Protein AF-A0A183HKS6-F1 (afdb_monomer_lite)

Secondary structure (DSSP, 8-state):
-HHHHTT-HHHHHHHHHHHHHHHHH-TTS-HHHHHHHHHHHHHHHTTSPPPTTS-TTHHHHHHHHHHTTS--TT-HHHHHHHHHHHHHHHHHHTSSS-S----SS----HHHHHTT-HHHHHHHHHHHHHHHHHHHHHHHHSTTTTHHHHHHHHHHHHHHS-TTTTHHHHHHHHHHHHT-GGGHHHHHHHHHHHHHHHTT-HHHHHHHHHHHHHHHHHHTT-

Sequence (222 aa):
MLSLISNSLSQTDAILKCTIEVLAVAHDLKVSIYHSVCSSFLAFLVLVPDPPNKNPLYMFNAFLNAIARYPWRNKSLERGRILLECICYLSVMSQSELPYHVMHGGVQSNDTLYGGTKEFMELIEEKCEMVMGRLEDIYKQDRERLSLLAIEILEIILSLGDIGALATLIIELYGDCTATSELRKRRKLILRKIQKFARKNAELERLYEQLHTMEKSVSKKE

Structure (mmCIF, N/CA/C/O backbone):
data_AF-A0A183HKS6-F1
#
_entry.id   AF-A0A183HKS6-F1
#
loop_
_atom_site.group_PDB
_atom_site.id
_atom_site.type_symbol
_atom_site.label_atom_id
_atom_site.label_alt_id
_atom_site.label_comp_id
_atom_site.label_asym_id
_atom_site.label_entity_id
_atom_site.label_seq_id
_atom_site.pdbx_PDB_ins_code
_atom_site.Cartn_x
_atom_site.Cartn_y
_atom_site.Cartn_z
_atom_site.occupancy
_atom_site.B_iso_or_equiv
_atom_site.auth_seq_id
_atom_site.auth_comp_id
_atom_site.auth_asym_id
_atom_site.auth_atom_id
_atom_site.pdbx_PDB_model_num
ATOM 1 N N . MET A 1 1 ? 8.959 -12.908 -16.469 1.00 84.25 1 MET A N 1
ATOM 2 C CA . MET A 1 1 ? 10.139 -13.407 -15.722 1.00 84.25 1 MET A CA 1
ATOM 3 C C . MET A 1 1 ? 11.235 -13.915 -16.652 1.00 84.25 1 MET A C 1
ATOM 5 O O . MET A 1 1 ? 12.311 -13.345 -16.611 1.00 84.25 1 MET A O 1
ATOM 9 N N . LEU A 1 2 ? 10.988 -14.904 -17.525 1.00 89.19 2 LEU A N 1
ATOM 10 C CA . LEU A 1 2 ? 12.023 -15.395 -18.458 1.00 89.19 2 LEU A CA 1
ATOM 11 C C . LEU A 1 2 ? 12.623 -14.285 -19.335 1.00 89.19 2 LEU A C 1
ATOM 13 O O . LEU A 1 2 ? 13.838 -14.200 -19.442 1.00 89.19 2 LEU A O 1
ATOM 17 N N . SER A 1 3 ? 11.783 -13.389 -19.865 1.00 90.00 3 SER A N 1
ATOM 18 C CA . SER A 1 3 ? 12.225 -12.222 -20.640 1.00 90.00 3 SER A CA 1
ATOM 19 C C . SER A 1 3 ? 13.113 -11.253 -19.850 1.00 90.00 3 SER A C 1
ATOM 21 O O . SER A 1 3 ? 13.985 -10.624 -20.431 1.00 90.00 3 SER A O 1
ATOM 23 N N . LEU A 1 4 ? 12.923 -11.126 -18.532 1.00 89.56 4 LEU A N 1
ATOM 24 C CA . LEU A 1 4 ? 13.808 -10.315 -17.689 1.00 89.56 4 LEU A CA 1
ATOM 25 C C . LEU A 1 4 ? 15.159 -11.010 -17.517 1.00 89.56 4 LEU A C 1
ATOM 27 O O . LEU A 1 4 ? 16.192 -10.396 -17.732 1.00 89.56 4 LEU A O 1
ATOM 31 N N . ILE A 1 5 ? 15.155 -12.306 -17.198 1.00 90.12 5 ILE A N 1
ATOM 32 C CA . ILE A 1 5 ? 16.386 -13.084 -16.979 1.00 90.12 5 ILE A CA 1
ATOM 33 C C . ILE A 1 5 ? 17.248 -13.138 -18.250 1.00 90.12 5 ILE A C 1
ATOM 35 O O . ILE A 1 5 ? 18.472 -13.092 -18.172 1.00 90.12 5 ILE A O 1
ATOM 39 N N . SER A 1 6 ? 16.625 -13.194 -19.429 1.00 90.31 6 SER A N 1
ATOM 40 C CA . SER A 1 6 ? 17.323 -13.131 -20.718 1.00 90.31 6 SER A CA 1
ATOM 41 C C . SER A 1 6 ? 17.707 -11.709 -21.149 1.00 90.31 6 SER A C 1
ATOM 43 O O . SER A 1 6 ? 18.079 -11.510 -22.305 1.00 90.31 6 SER A O 1
ATOM 45 N N . ASN A 1 7 ? 17.572 -10.713 -20.265 1.00 88.81 7 ASN A N 1
ATOM 46 C CA . ASN A 1 7 ? 17.806 -9.291 -20.535 1.00 88.81 7 ASN A CA 1
ATOM 47 C C . ASN A 1 7 ? 17.040 -8.758 -21.767 1.00 88.81 7 ASN A C 1
ATOM 49 O O . ASN A 1 7 ? 17.491 -7.896 -22.518 1.00 88.81 7 ASN A O 1
ATOM 53 N N . SER A 1 8 ? 15.853 -9.309 -22.004 1.00 93.25 8 SER A N 1
ATOM 54 C CA . SER A 1 8 ? 14.945 -8.977 -23.102 1.00 93.25 8 SER A CA 1
ATOM 55 C C . SER A 1 8 ? 13.940 -7.919 -22.621 1.00 93.25 8 SER A C 1
ATOM 57 O O . SER A 1 8 ? 12.740 -8.172 -22.450 1.00 93.25 8 SER A O 1
ATOM 59 N N . LEU A 1 9 ? 14.464 -6.727 -22.305 1.00 92.38 9 LEU A N 1
ATOM 60 C CA . LEU A 1 9 ? 13.709 -5.648 -21.653 1.00 92.38 9 LEU A CA 1
ATOM 61 C C . LEU A 1 9 ? 12.583 -5.098 -22.535 1.00 92.38 9 LEU A C 1
ATOM 63 O O . LEU A 1 9 ? 11.490 -4.848 -22.033 1.00 92.38 9 LEU A O 1
ATOM 67 N N . SER A 1 10 ? 12.794 -4.982 -23.849 1.00 92.81 10 SER A N 1
ATOM 68 C CA . SER A 1 10 ? 11.758 -4.504 -24.776 1.00 92.81 10 SER A CA 1
ATOM 69 C C . SER A 1 10 ? 10.572 -5.467 -24.869 1.00 92.81 10 SER A C 1
ATOM 71 O O . SER A 1 10 ? 9.423 -5.033 -24.909 1.00 92.81 10 SER A O 1
ATOM 73 N N . GLN A 1 11 ? 10.828 -6.777 -24.834 1.00 94.50 11 GLN A N 1
ATOM 74 C CA . GLN A 1 11 ? 9.780 -7.795 -24.781 1.00 94.50 11 GLN A CA 1
ATOM 75 C C . GLN A 1 11 ? 9.040 -7.745 -23.443 1.00 94.50 11 GLN A C 1
ATOM 77 O O . GLN A 1 11 ? 7.816 -7.849 -23.420 1.00 94.50 11 GLN A O 1
ATOM 82 N N . THR A 1 12 ? 9.761 -7.547 -22.336 1.00 95.31 12 THR A N 1
ATOM 83 C CA . THR A 1 12 ? 9.138 -7.385 -21.015 1.00 95.31 12 THR A CA 1
ATOM 84 C C . THR A 1 12 ? 8.215 -6.165 -20.984 1.00 95.31 12 THR A C 1
ATOM 86 O O . THR A 1 12 ? 7.060 -6.293 -20.582 1.00 95.31 12 THR A O 1
ATOM 89 N N . ASP A 1 13 ? 8.680 -5.010 -21.466 1.00 95.44 13 ASP A N 1
ATOM 90 C CA . ASP A 1 13 ? 7.880 -3.783 -21.567 1.00 95.44 13 ASP A CA 1
ATOM 91 C C . ASP A 1 13 ? 6.618 -3.989 -22.421 1.00 95.44 13 ASP A C 1
ATOM 93 O O . ASP A 1 13 ? 5.518 -3.634 -21.994 1.00 95.44 13 ASP A O 1
ATOM 97 N N . ALA A 1 14 ? 6.745 -4.626 -23.590 1.00 96.31 14 ALA A N 1
ATOM 98 C CA . ALA A 1 14 ? 5.606 -4.914 -24.461 1.00 96.31 14 ALA A CA 1
ATOM 99 C C . ALA A 1 14 ? 4.560 -5.822 -23.784 1.00 96.31 14 ALA A C 1
ATOM 101 O O . ALA A 1 14 ? 3.361 -5.551 -23.861 1.00 96.31 14 ALA A O 1
ATOM 102 N N . ILE A 1 15 ? 5.003 -6.871 -23.079 1.00 96.31 15 ILE A N 1
ATOM 103 C CA . ILE A 1 15 ? 4.112 -7.787 -22.347 1.00 96.31 15 ILE A CA 1
ATOM 104 C C . ILE A 1 15 ? 3.380 -7.053 -21.220 1.00 96.31 15 ILE A C 1
ATOM 106 O O . ILE A 1 15 ? 2.178 -7.249 -21.036 1.00 96.31 15 ILE A O 1
ATOM 110 N N . LEU A 1 16 ? 4.078 -6.199 -20.469 1.00 96.75 16 LEU A N 1
ATOM 111 C CA . LEU A 1 16 ? 3.475 -5.454 -19.364 1.00 96.75 16 LEU A CA 1
ATOM 112 C C . LEU A 1 16 ? 2.468 -4.415 -19.855 1.00 96.75 16 LEU A C 1
ATOM 114 O O . LEU A 1 16 ? 1.380 -4.327 -19.293 1.00 96.75 16 LEU A O 1
ATOM 118 N N . LYS A 1 17 ? 2.769 -3.706 -20.948 1.00 97.19 17 LYS A N 1
ATOM 119 C CA . LYS A 1 17 ? 1.806 -2.808 -21.603 1.00 97.19 17 LYS A CA 1
ATOM 120 C C . LYS A 1 17 ? 0.545 -3.548 -22.032 1.00 97.19 17 LYS A C 1
ATOM 122 O O . LYS A 1 17 ? -0.548 -3.132 -21.662 1.00 97.19 17 LYS A O 1
ATOM 127 N N . CYS A 1 18 ? 0.700 -4.679 -22.719 1.00 97.50 18 CYS A N 1
ATOM 128 C CA . CYS A 1 18 ? -0.425 -5.531 -23.103 1.00 97.50 18 CYS A CA 1
ATOM 129 C C . CYS A 1 18 ? -1.224 -5.993 -21.870 1.00 97.50 18 CYS A C 1
ATOM 131 O O . CYS A 1 18 ? -2.451 -5.941 -21.859 1.00 97.50 18 CYS A O 1
ATOM 133 N N . THR A 1 19 ? -0.542 -6.360 -20.780 1.00 96.75 19 THR A N 1
ATOM 134 C CA . THR A 1 19 ? -1.199 -6.742 -19.518 1.00 96.75 19 THR A CA 1
ATOM 135 C C . THR A 1 19 ? -2.042 -5.599 -18.946 1.00 96.75 19 THR A C 1
ATOM 137 O O . THR A 1 19 ? -3.180 -5.824 -18.537 1.00 96.75 19 THR A O 1
ATOM 140 N N . ILE A 1 20 ? -1.526 -4.368 -18.950 1.00 97.88 20 ILE A N 1
ATOM 141 C CA . ILE A 1 20 ? -2.262 -3.179 -18.497 1.00 97.88 20 ILE A CA 1
ATOM 142 C C . ILE A 1 20 ? -3.465 -2.890 -19.400 1.00 97.88 20 ILE A C 1
ATOM 144 O O . ILE A 1 20 ? -4.537 -2.558 -18.896 1.00 97.88 20 ILE A O 1
ATOM 148 N N . GLU A 1 21 ? -3.316 -3.022 -20.717 1.00 97.12 21 GLU A N 1
ATOM 149 C CA . GLU A 1 21 ? -4.421 -2.852 -21.667 1.00 97.12 21 GLU A CA 1
ATOM 150 C C . GLU A 1 21 ? -5.533 -3.873 -21.413 1.00 97.12 21 GLU A C 1
ATOM 152 O O . GLU A 1 21 ? -6.702 -3.495 -21.332 1.00 97.12 21 GLU A O 1
ATOM 157 N N . VAL A 1 22 ? -5.172 -5.139 -21.181 1.00 95.94 22 VAL A N 1
ATOM 158 C CA . VAL A 1 22 ? -6.117 -6.191 -20.785 1.00 95.94 22 VAL A CA 1
ATOM 159 C C . VAL A 1 22 ? -6.799 -5.834 -19.463 1.00 95.94 22 VAL A C 1
ATOM 161 O O . VAL A 1 22 ? -8.024 -5.889 -19.382 1.00 95.94 22 VAL A O 1
ATOM 164 N N . LEU A 1 23 ? -6.047 -5.403 -18.444 1.00 96.19 23 LEU A N 1
ATOM 165 C CA . LEU A 1 23 ? -6.611 -4.956 -17.163 1.00 96.19 23 LEU A CA 1
ATOM 166 C C . LEU A 1 23 ? -7.580 -3.777 -17.323 1.00 96.19 23 LEU A C 1
ATOM 168 O O . LEU A 1 23 ? -8.568 -3.699 -16.594 1.00 96.19 23 LEU A O 1
ATOM 172 N N . ALA A 1 24 ? -7.325 -2.866 -18.262 1.00 96.50 24 ALA A N 1
ATOM 173 C CA . ALA A 1 24 ? -8.168 -1.696 -18.489 1.00 96.50 24 ALA A CA 1
ATOM 174 C C . ALA A 1 24 ? -9.530 -2.043 -19.112 1.00 96.50 24 ALA A C 1
ATOM 176 O O . ALA A 1 24 ? -10.473 -1.277 -18.933 1.00 96.50 24 ALA A O 1
ATOM 177 N N . VAL A 1 25 ? -9.636 -3.170 -19.828 1.00 96.25 25 VAL A N 1
ATOM 178 C CA . VAL A 1 25 ? -10.872 -3.612 -20.506 1.00 96.25 25 VAL A CA 1
ATOM 179 C C . VAL A 1 25 ? -11.504 -4.855 -19.877 1.00 96.25 25 VAL A C 1
ATOM 181 O O . VAL A 1 25 ? -12.527 -5.340 -20.354 1.00 96.25 25 VAL A O 1
ATOM 184 N N . ALA A 1 26 ? -10.932 -5.372 -18.788 1.00 94.31 26 ALA A N 1
ATOM 185 C CA . ALA A 1 26 ? -11.364 -6.594 -18.113 1.00 94.31 26 ALA A CA 1
ATOM 186 C C . ALA A 1 26 ? -12.651 -6.426 -17.276 1.00 94.31 26 ALA A C 1
ATOM 188 O O . ALA A 1 26 ? -12.736 -6.891 -16.140 1.00 94.31 26 ALA A O 1
ATOM 189 N N . HIS A 1 27 ? -13.668 -5.765 -17.827 1.00 92.88 27 HIS A N 1
ATOM 190 C CA . HIS A 1 27 ? -14.909 -5.401 -17.135 1.00 92.88 27 HIS A CA 1
ATOM 191 C C . HIS A 1 27 ? -15.727 -6.604 -16.648 1.00 92.88 27 HIS A C 1
ATOM 193 O O . HIS A 1 27 ? -16.483 -6.479 -15.684 1.00 92.88 27 HIS A O 1
ATOM 199 N N . ASP A 1 28 ? -15.563 -7.758 -17.297 1.00 92.94 28 ASP A N 1
ATOM 200 C CA . ASP A 1 28 ? -16.298 -8.986 -16.986 1.00 92.94 28 ASP A CA 1
ATOM 201 C C . ASP A 1 28 ? -15.579 -9.883 -15.967 1.00 92.94 28 ASP A C 1
ATOM 203 O O . ASP A 1 28 ? -16.149 -10.868 -15.487 1.00 92.94 28 ASP A O 1
ATOM 207 N N . LEU A 1 29 ? -14.333 -9.558 -15.593 1.00 94.88 29 LEU A N 1
ATOM 208 C CA . LEU A 1 29 ? -13.640 -10.302 -14.546 1.00 94.88 29 LEU A CA 1
ATOM 209 C C . LEU A 1 29 ? -14.310 -10.065 -13.196 1.00 94.88 29 LEU A C 1
ATOM 211 O O . LEU A 1 29 ? -14.640 -8.939 -12.830 1.00 94.88 29 LEU A O 1
ATOM 215 N N . LYS A 1 30 ? -14.443 -11.134 -12.405 1.00 95.50 30 LYS A N 1
ATOM 216 C CA . LYS A 1 30 ? -14.862 -11.029 -11.002 1.00 95.50 30 LYS A CA 1
ATOM 217 C C . LYS A 1 30 ? -13.857 -10.172 -10.232 1.00 95.50 30 LYS A C 1
ATOM 219 O O . LYS A 1 30 ? -12.655 -10.388 -10.367 1.00 95.50 30 LYS A O 1
ATOM 224 N N . VAL A 1 31 ? -14.348 -9.293 -9.357 1.00 95.62 31 VAL A N 1
ATOM 225 C CA . VAL A 1 31 ? -13.511 -8.363 -8.572 1.00 95.62 31 VAL A CA 1
ATOM 226 C C . VAL A 1 31 ? -12.390 -9.076 -7.811 1.00 95.62 31 VAL A C 1
ATOM 228 O O . VAL A 1 31 ? -11.266 -8.591 -7.792 1.00 95.62 31 VAL A O 1
ATOM 231 N N . SER A 1 32 ? -12.650 -10.258 -7.243 1.00 93.56 32 SER A N 1
ATOM 232 C CA . SER A 1 32 ? -11.626 -11.043 -6.538 1.00 93.56 32 SER A CA 1
ATOM 233 C C . SER A 1 32 ? -10.487 -11.513 -7.450 1.00 93.56 32 SER A C 1
ATOM 235 O O . SER A 1 32 ? -9.327 -11.496 -7.046 1.00 93.56 32 SER A O 1
ATOM 237 N N . ILE A 1 33 ? -10.804 -11.902 -8.687 1.00 95.94 33 ILE A N 1
ATOM 238 C CA . ILE A 1 33 ? -9.807 -12.296 -9.690 1.00 95.94 33 ILE A CA 1
ATOM 239 C C . ILE A 1 33 ? -9.049 -11.055 -10.158 1.00 95.94 33 ILE A C 1
ATOM 241 O O . ILE A 1 33 ? -7.824 -11.072 -10.190 1.00 95.94 33 ILE A O 1
ATOM 245 N N . TYR A 1 34 ? -9.768 -9.970 -10.462 1.00 97.31 34 TYR A N 1
ATOM 246 C CA . TYR A 1 34 ? -9.169 -8.701 -10.873 1.00 97.31 34 TYR A CA 1
ATOM 247 C C . TYR A 1 34 ? -8.155 -8.194 -9.842 1.00 97.31 34 TYR A C 1
ATOM 249 O O . TYR A 1 34 ? -7.016 -7.885 -10.187 1.00 97.31 34 TYR A O 1
ATOM 257 N N . HIS A 1 35 ? -8.547 -8.201 -8.566 1.00 96.12 35 HIS A N 1
ATOM 258 C CA . HIS A 1 35 ? -7.677 -7.868 -7.447 1.00 96.12 35 HIS A CA 1
ATOM 259 C C . HIS A 1 35 ? -6.443 -8.768 -7.409 1.00 96.12 35 HIS A C 1
ATOM 261 O O . HIS A 1 35 ? -5.333 -8.257 -7.415 1.00 96.12 35 HIS A O 1
ATOM 267 N N . SER A 1 36 ? -6.605 -10.095 -7.452 1.00 96.38 36 SER A N 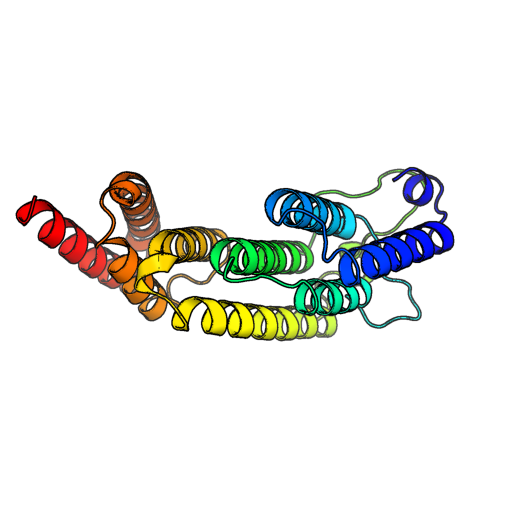1
ATOM 268 C CA . SER A 1 36 ? -5.470 -11.032 -7.431 1.00 96.38 36 SER A CA 1
ATOM 269 C C . SER A 1 36 ? -4.470 -10.796 -8.570 1.00 96.38 36 SER A C 1
ATOM 271 O O . SER A 1 36 ? -3.262 -10.940 -8.365 1.00 96.38 36 SER A O 1
ATOM 273 N N . VAL A 1 37 ? -4.952 -10.454 -9.770 1.00 96.81 37 VAL A N 1
ATOM 274 C CA . VAL A 1 37 ? -4.086 -10.135 -10.914 1.00 96.81 37 VAL A CA 1
ATOM 275 C C . VAL A 1 37 ? -3.351 -8.817 -10.676 1.00 96.81 37 VAL A C 1
ATOM 277 O O . VAL A 1 37 ? -2.149 -8.753 -10.914 1.00 96.81 37 VAL A O 1
ATOM 280 N N . CYS A 1 38 ? -4.032 -7.794 -10.156 1.00 98.00 38 CYS A N 1
ATOM 281 C CA . CYS A 1 38 ? -3.415 -6.514 -9.807 1.00 98.00 38 CYS A CA 1
ATOM 282 C C . CYS A 1 38 ? -2.325 -6.663 -8.739 1.00 98.00 38 CYS A C 1
ATOM 284 O O . CYS A 1 38 ? -1.223 -6.154 -8.930 1.00 98.00 38 CYS A O 1
ATOM 286 N N . SER A 1 39 ? -2.589 -7.421 -7.671 1.00 97.31 39 SER A N 1
ATOM 287 C CA . SER A 1 39 ? -1.606 -7.708 -6.620 1.00 97.31 39 SER A CA 1
ATOM 288 C C . SER A 1 39 ? -0.371 -8.410 -7.190 1.00 97.31 39 SER A C 1
ATOM 290 O O . SER A 1 39 ? 0.765 -8.042 -6.899 1.00 97.31 39 SER A O 1
ATOM 292 N N . SER A 1 40 ? -0.588 -9.396 -8.069 1.00 96.88 40 SER A N 1
ATOM 293 C CA . SER A 1 40 ? 0.501 -10.123 -8.737 1.00 96.88 40 SER A CA 1
ATOM 294 C C . SER A 1 40 ? 1.299 -9.217 -9.677 1.00 96.88 40 SER A C 1
ATOM 296 O O . SER A 1 40 ? 2.521 -9.331 -9.757 1.00 96.88 40 SER A O 1
ATOM 298 N N . PHE A 1 41 ? 0.617 -8.307 -10.376 1.00 97.75 41 PHE A N 1
ATOM 299 C CA . PHE A 1 41 ? 1.245 -7.327 -11.254 1.00 97.75 41 PHE A CA 1
ATOM 300 C C . PHE A 1 41 ? 2.130 -6.358 -10.465 1.00 97.75 41 PHE A C 1
ATOM 302 O O . PHE A 1 41 ? 3.288 -6.185 -10.831 1.00 97.75 41 PHE A O 1
ATOM 309 N N . LEU A 1 42 ? 1.629 -5.783 -9.364 1.00 97.88 42 LEU A N 1
ATOM 310 C CA . LEU A 1 42 ? 2.399 -4.886 -8.495 1.00 97.88 42 LEU A CA 1
ATOM 311 C C . LEU A 1 42 ? 3.628 -5.581 -7.901 1.00 97.88 42 LEU A C 1
ATOM 313 O O . LEU A 1 42 ? 4.720 -5.020 -7.933 1.00 97.88 42 LEU A O 1
ATOM 317 N N . ALA A 1 43 ? 3.476 -6.820 -7.424 1.00 95.81 43 ALA A N 1
ATOM 318 C CA . ALA A 1 43 ? 4.599 -7.609 -6.923 1.00 95.81 43 ALA A CA 1
ATOM 319 C C . ALA A 1 43 ? 5.644 -7.877 -8.018 1.00 95.81 43 ALA A C 1
ATOM 321 O O . ALA A 1 43 ? 6.842 -7.743 -7.789 1.00 95.81 43 ALA A O 1
ATOM 322 N N . PHE A 1 44 ? 5.211 -8.217 -9.234 1.00 95.75 44 PHE A N 1
ATOM 323 C CA . PHE A 1 44 ? 6.139 -8.415 -10.345 1.00 95.75 44 PHE A CA 1
ATOM 324 C C . PHE A 1 44 ? 6.824 -7.111 -10.773 1.00 95.75 44 PHE A C 1
ATOM 326 O O . PHE A 1 44 ? 7.997 -7.136 -11.135 1.00 95.75 44 PHE A O 1
ATOM 333 N N . LEU A 1 45 ? 6.120 -5.979 -10.708 1.00 96.56 45 LEU A N 1
ATOM 334 C CA . LEU A 1 45 ? 6.622 -4.684 -11.158 1.00 96.56 45 LEU A CA 1
ATOM 335 C C . LEU A 1 45 ? 7.837 -4.198 -10.356 1.00 96.56 45 LEU A C 1
ATOM 337 O O . LEU A 1 45 ? 8.655 -3.470 -10.903 1.00 96.56 45 LEU A O 1
ATOM 341 N N . VAL A 1 46 ? 8.006 -4.638 -9.106 1.00 95.44 46 VAL A N 1
ATOM 342 C CA . VAL A 1 46 ? 9.204 -4.339 -8.299 1.00 95.44 46 VAL A CA 1
ATOM 343 C C . VAL A 1 46 ? 10.491 -4.860 -8.965 1.00 95.44 46 VAL A C 1
ATOM 345 O O . VAL A 1 46 ? 11.532 -4.224 -8.856 1.00 95.44 46 VAL A O 1
ATOM 348 N N . LEU A 1 47 ? 10.429 -5.978 -9.705 1.00 92.50 47 LEU A N 1
ATOM 349 C CA . LEU A 1 47 ? 11.579 -6.556 -10.428 1.00 92.50 47 LEU A CA 1
ATOM 350 C C . LEU A 1 47 ? 11.880 -5.868 -11.764 1.00 92.50 47 LEU A C 1
ATOM 352 O O . LEU A 1 47 ? 12.896 -6.168 -12.393 1.00 92.50 47 LEU A O 1
ATOM 356 N N . VAL A 1 48 ? 10.952 -5.062 -12.272 1.00 93.81 48 VAL A N 1
ATOM 357 C CA . VAL A 1 48 ? 11.009 -4.565 -13.644 1.00 93.81 48 VAL A CA 1
ATOM 358 C C . VAL A 1 48 ? 11.678 -3.196 -13.628 1.00 93.81 48 VAL A C 1
ATOM 360 O O . VAL A 1 48 ? 11.113 -2.269 -13.047 1.00 93.81 48 VAL A O 1
ATOM 363 N N . PRO A 1 49 ? 12.837 -3.029 -14.282 1.00 93.50 49 PRO A N 1
ATOM 364 C CA . PRO A 1 49 ? 13.423 -1.709 -14.407 1.00 93.50 49 PRO A CA 1
ATOM 365 C C . PRO A 1 49 ? 12.588 -0.806 -15.304 1.00 93.50 49 PRO A C 1
ATOM 367 O O . PRO A 1 49 ? 12.046 -1.244 -16.326 1.00 93.50 49 PRO A O 1
ATOM 370 N N . ASP A 1 50 ? 12.556 0.475 -14.964 1.00 93.56 50 ASP A N 1
ATOM 371 C CA . ASP A 1 50 ? 12.024 1.487 -15.859 1.00 93.56 50 ASP A CA 1
ATOM 372 C C . ASP A 1 50 ? 12.950 1.657 -17.086 1.00 93.56 50 ASP A C 1
ATOM 374 O O . ASP A 1 50 ? 14.179 1.659 -16.963 1.00 93.56 50 ASP A O 1
ATOM 378 N N . PRO A 1 51 ? 12.396 1.809 -18.304 1.00 90.31 51 PRO A N 1
ATOM 379 C CA . PRO A 1 51 ? 13.169 2.124 -19.491 1.00 90.31 51 PRO A CA 1
ATOM 380 C C . PRO A 1 51 ? 13.867 3.485 -19.357 1.00 90.31 51 PRO A C 1
ATOM 382 O O . PRO A 1 51 ? 13.226 4.463 -18.968 1.00 90.31 51 PRO A O 1
ATOM 385 N N . PRO A 1 52 ? 15.128 3.615 -19.808 1.00 84.94 52 PRO A N 1
ATOM 386 C CA . PRO A 1 52 ? 15.908 4.849 -19.662 1.00 84.94 52 PRO A CA 1
ATOM 387 C C . PRO A 1 52 ? 15.336 6.044 -20.445 1.00 84.94 52 PRO A C 1
ATOM 389 O O . PRO A 1 52 ? 15.714 7.185 -20.210 1.00 84.94 52 PRO A O 1
ATOM 392 N N . ASN A 1 53 ? 14.439 5.796 -21.403 1.00 88.31 53 ASN A N 1
ATOM 393 C CA . ASN A 1 53 ? 13.796 6.810 -22.240 1.00 88.31 53 ASN A CA 1
ATOM 394 C C . ASN A 1 53 ? 12.369 7.168 -21.783 1.00 88.31 53 ASN A C 1
ATOM 396 O O . ASN A 1 53 ? 11.617 7.789 -22.541 1.00 88.31 53 ASN A O 1
ATOM 400 N N . LYS A 1 54 ? 11.960 6.729 -20.590 1.00 91.56 54 LYS A N 1
ATOM 401 C CA . LYS A 1 54 ? 10.658 7.025 -19.990 1.00 91.56 54 LYS A CA 1
ATOM 402 C C . LYS A 1 54 ? 10.850 7.693 -18.636 1.00 91.56 54 LYS A C 1
ATOM 404 O O . LYS A 1 54 ? 11.882 7.538 -17.994 1.00 91.56 54 LYS A O 1
ATOM 409 N N . ASN A 1 55 ? 9.829 8.433 -18.211 1.00 91.88 55 ASN A N 1
ATOM 410 C CA . ASN A 1 55 ? 9.795 8.953 -16.851 1.00 91.88 55 ASN A CA 1
ATOM 411 C C . ASN A 1 55 ? 9.760 7.774 -15.863 1.00 91.88 55 ASN A C 1
ATOM 413 O O . ASN A 1 55 ? 9.100 6.772 -16.169 1.00 91.88 55 ASN A O 1
ATOM 417 N N . PRO A 1 56 ? 10.400 7.891 -14.690 1.00 94.44 56 PRO A N 1
ATOM 418 C CA . PRO A 1 56 ? 10.321 6.846 -13.679 1.00 94.44 56 PRO A CA 1
ATOM 419 C C . PRO A 1 56 ? 8.863 6.548 -13.298 1.00 94.44 56 PRO A C 1
ATOM 421 O O . PRO A 1 56 ? 7.979 7.408 -13.414 1.00 94.44 56 PRO A O 1
ATOM 424 N N . LEU A 1 57 ? 8.589 5.313 -12.881 1.00 95.69 57 LEU A N 1
ATOM 425 C CA . LEU A 1 57 ? 7.252 4.816 -12.537 1.00 95.69 57 LEU A CA 1
ATOM 426 C C . LEU A 1 57 ? 6.227 4.881 -13.688 1.00 95.69 57 LEU A C 1
ATOM 428 O O . LEU A 1 57 ? 5.019 4.826 -13.439 1.00 95.69 57 LEU A O 1
ATOM 432 N N . TYR A 1 58 ? 6.632 5.003 -14.961 1.00 96.19 58 TYR A N 1
ATOM 433 C CA . TYR A 1 58 ? 5.666 5.117 -16.072 1.00 96.19 58 TYR A CA 1
ATOM 434 C C . TYR A 1 58 ? 4.697 3.924 -16.138 1.00 96.19 58 TYR A C 1
ATOM 436 O O . TYR A 1 58 ? 3.511 4.112 -16.419 1.00 96.19 58 TYR A O 1
ATOM 444 N N . MET A 1 59 ? 5.180 2.707 -15.867 1.00 97.50 59 MET A N 1
ATOM 445 C CA . MET A 1 59 ? 4.368 1.492 -15.915 1.00 97.50 59 MET A CA 1
ATOM 446 C C . MET A 1 59 ? 3.378 1.458 -14.744 1.00 97.50 59 MET A C 1
ATOM 448 O O . MET A 1 59 ? 2.209 1.123 -14.930 1.00 97.50 59 MET A O 1
ATOM 452 N N . PHE A 1 60 ? 3.803 1.909 -13.560 1.00 98.19 60 PHE A N 1
ATOM 453 C CA . PHE A 1 60 ? 2.919 2.104 -12.410 1.00 98.19 60 PHE A CA 1
ATOM 454 C C . PHE A 1 60 ? 1.840 3.165 -12.692 1.00 98.19 60 PHE A C 1
ATOM 456 O O . PHE A 1 60 ? 0.663 2.945 -12.411 1.00 98.19 60 PHE A O 1
ATOM 463 N N . ASN A 1 61 ? 2.196 4.280 -13.338 1.00 97.75 61 ASN A N 1
ATOM 464 C CA . ASN A 1 61 ? 1.229 5.302 -13.755 1.00 97.75 61 ASN A CA 1
ATOM 465 C C . ASN A 1 61 ? 0.196 4.744 -14.750 1.00 97.75 61 ASN A C 1
ATOM 467 O O . ASN A 1 61 ? -1.002 5.012 -14.635 1.00 97.75 61 ASN A O 1
ATOM 471 N N . ALA A 1 62 ? 0.640 3.940 -15.720 1.00 98.19 62 ALA A N 1
ATOM 472 C CA . ALA A 1 62 ? -0.257 3.266 -16.653 1.00 98.19 62 ALA A CA 1
ATOM 473 C C . ALA A 1 62 ? -1.191 2.278 -15.928 1.00 98.19 62 ALA A C 1
ATOM 475 O O . ALA A 1 62 ? -2.390 2.248 -16.216 1.00 98.19 62 ALA A O 1
ATOM 476 N N . PHE A 1 63 ? -0.676 1.547 -14.936 1.00 98.56 63 PHE A N 1
ATOM 477 C CA . PHE A 1 63 ? -1.456 0.647 -14.090 1.00 98.56 63 PHE A CA 1
ATOM 478 C C . PHE A 1 63 ? -2.523 1.398 -13.276 1.00 98.56 63 PHE A C 1
ATOM 480 O O . PHE A 1 63 ? -3.697 1.027 -13.331 1.00 98.56 63 PHE A O 1
ATOM 487 N N . LEU A 1 64 ? -2.168 2.508 -12.615 1.00 98.19 64 LEU A N 1
ATOM 488 C CA . LEU A 1 64 ? -3.124 3.357 -11.887 1.00 98.19 64 LEU A CA 1
ATOM 489 C C . LEU A 1 64 ? -4.269 3.849 -12.785 1.00 98.19 64 LEU A C 1
ATOM 491 O O . LEU A 1 64 ? -5.420 3.935 -12.348 1.00 98.19 64 LEU A O 1
ATOM 495 N N . ASN A 1 65 ? -3.967 4.161 -14.046 1.00 97.69 65 ASN A N 1
ATOM 496 C CA . ASN A 1 65 ? -4.964 4.581 -15.028 1.00 97.69 65 ASN A CA 1
ATOM 497 C C . ASN A 1 65 ? -5.850 3.428 -15.520 1.00 97.69 65 ASN A C 1
ATOM 499 O O . ASN A 1 65 ? -6.980 3.677 -15.943 1.00 97.69 65 ASN A O 1
ATOM 503 N N . ALA A 1 66 ? -5.359 2.189 -15.511 1.00 97.75 66 ALA A N 1
ATOM 504 C CA . ALA A 1 66 ? -6.146 1.013 -15.873 1.00 97.75 66 ALA A CA 1
ATOM 505 C C . ALA A 1 66 ? -7.123 0.631 -14.754 1.00 97.75 66 ALA A C 1
ATOM 507 O O . ALA A 1 66 ? -8.320 0.516 -15.010 1.00 97.75 66 ALA A O 1
ATOM 508 N N . ILE A 1 67 ? -6.659 0.542 -13.501 1.00 97.25 67 ILE A N 1
ATOM 509 C CA . ILE A 1 67 ? -7.525 0.171 -12.365 1.00 97.25 67 ILE A CA 1
ATOM 510 C C . ILE A 1 67 ? -8.615 1.213 -12.075 1.00 97.25 67 ILE A C 1
ATOM 512 O O . ILE A 1 67 ? -9.673 0.885 -11.536 1.00 97.25 67 ILE A O 1
ATOM 516 N N . ALA A 1 68 ? -8.389 2.473 -12.463 1.00 95.25 68 ALA A N 1
ATOM 517 C CA . ALA A 1 68 ? -9.392 3.531 -12.372 1.00 95.25 68 ALA A CA 1
ATOM 518 C C . ALA A 1 68 ? -10.575 3.320 -13.336 1.00 95.25 68 ALA A C 1
ATOM 520 O O . ALA A 1 68 ? -11.669 3.807 -13.060 1.00 95.25 68 ALA A O 1
ATOM 521 N N . ARG A 1 69 ? -10.369 2.595 -14.445 1.00 95.50 69 ARG A N 1
ATOM 522 C CA . ARG A 1 69 ? -11.409 2.293 -15.444 1.00 95.50 69 ARG A CA 1
ATOM 523 C C . ARG A 1 69 ? -12.214 1.041 -15.113 1.00 95.50 69 ARG A C 1
ATOM 525 O O . ARG A 1 69 ? -13.301 0.867 -15.656 1.00 95.50 69 ARG A O 1
ATOM 532 N N . TYR A 1 70 ? -11.711 0.187 -14.221 1.00 96.44 70 TYR A N 1
ATOM 533 C CA . TYR A 1 70 ? -12.415 -1.028 -13.834 1.00 96.44 70 TYR A CA 1
ATOM 534 C C . TYR A 1 70 ? -13.775 -0.702 -13.179 1.00 96.44 70 TYR A C 1
ATOM 536 O O . TYR A 1 70 ? -13.843 0.144 -12.281 1.00 96.44 70 TYR A O 1
ATOM 544 N N . PRO A 1 71 ? -14.882 -1.349 -13.593 1.00 94.44 71 PRO A N 1
ATOM 545 C CA . PRO A 1 71 ? -16.213 -1.046 -13.079 1.00 94.44 71 PRO A CA 1
ATOM 546 C C . PRO A 1 71 ? -16.434 -1.683 -11.701 1.00 94.44 71 PRO A C 1
ATOM 548 O O . PRO A 1 71 ? -17.013 -2.759 -11.574 1.00 94.44 71 PRO A O 1
ATOM 551 N N . TRP A 1 72 ? -16.030 -0.977 -10.646 1.00 92.50 72 TRP A N 1
ATOM 552 C CA . TRP A 1 72 ? -16.064 -1.469 -9.264 1.00 92.50 72 TRP A CA 1
ATOM 553 C C . TRP A 1 72 ? -17.459 -1.829 -8.719 1.00 92.50 72 TRP A C 1
ATOM 555 O O . TRP A 1 72 ? -17.530 -2.592 -7.766 1.00 92.50 72 TRP A O 1
ATOM 565 N N . ARG A 1 73 ? -18.568 -1.324 -9.290 1.00 86.94 73 ARG A N 1
ATOM 566 C CA . ARG A 1 73 ? -19.967 -1.715 -8.960 1.00 86.94 73 ARG A CA 1
ATOM 567 C C . ARG A 1 73 ? -20.221 -1.934 -7.447 1.00 86.94 73 ARG A C 1
ATOM 569 O O . ARG A 1 73 ? -20.658 -3.006 -7.035 1.00 86.94 73 ARG A O 1
ATOM 576 N N . ASN A 1 74 ? -19.938 -0.920 -6.624 1.00 84.44 74 ASN A N 1
ATOM 577 C CA . ASN A 1 74 ? -20.071 -0.919 -5.151 1.00 84.44 74 ASN A CA 1
ATOM 578 C C . ASN A 1 74 ? -19.056 -1.783 -4.369 1.00 84.44 74 ASN A C 1
ATOM 580 O O . ASN A 1 74 ? -19.226 -2.007 -3.173 1.00 84.44 74 ASN A O 1
ATOM 584 N N . LYS A 1 75 ? -17.981 -2.257 -5.003 1.00 92.75 75 LYS A N 1
ATOM 585 C CA . LYS A 1 75 ? -16.865 -2.968 -4.354 1.00 92.75 75 LYS A CA 1
ATOM 586 C C . LYS A 1 75 ? -15.785 -2.006 -3.862 1.00 92.75 75 LYS A C 1
ATOM 588 O O . LYS A 1 75 ? -14.625 -2.078 -4.262 1.00 92.75 75 LYS A O 1
ATOM 593 N N . SER A 1 76 ? -16.199 -1.058 -3.021 1.00 93.31 76 SER A N 1
ATOM 594 C CA . SER A 1 76 ? -15.330 -0.005 -2.482 1.00 93.31 76 SER A CA 1
ATOM 595 C C . SER A 1 76 ? -14.207 -0.560 -1.603 1.00 93.31 76 SER A C 1
ATOM 597 O O . SER A 1 76 ? -13.093 -0.051 -1.660 1.00 93.31 76 SER A O 1
ATOM 599 N N . LEU A 1 77 ? -14.465 -1.637 -0.852 1.00 95.12 77 LEU A N 1
ATOM 600 C CA . LEU A 1 77 ? -13.451 -2.301 -0.031 1.00 95.12 77 LEU A CA 1
ATOM 601 C C . LEU A 1 77 ? -12.309 -2.853 -0.894 1.00 95.12 77 LEU A C 1
ATOM 603 O O . LEU A 1 77 ? -11.145 -2.552 -0.653 1.00 95.12 77 LEU A O 1
ATOM 607 N N . GLU A 1 78 ? -12.632 -3.639 -1.919 1.00 95.25 78 GLU A N 1
ATOM 608 C CA . GLU A 1 78 ? -11.643 -4.242 -2.813 1.00 95.25 78 GLU A CA 1
ATOM 609 C C . GLU A 1 78 ? -10.905 -3.182 -3.635 1.00 95.25 78 GLU A C 1
ATOM 611 O O . GLU A 1 78 ? -9.700 -3.302 -3.843 1.00 95.25 78 GLU A O 1
ATOM 616 N N . ARG A 1 79 ? -11.596 -2.107 -4.035 1.00 96.00 79 ARG A N 1
ATOM 617 C CA . ARG A 1 79 ? -10.959 -0.944 -4.665 1.00 96.00 79 ARG A CA 1
ATOM 618 C C . ARG A 1 79 ? -9.937 -0.293 -3.734 1.00 96.00 79 ARG A C 1
ATOM 620 O O . ARG A 1 79 ? -8.821 -0.008 -4.160 1.00 96.00 79 ARG A O 1
ATOM 627 N N . GLY A 1 80 ? -10.316 -0.070 -2.475 1.00 96.81 80 GLY A N 1
ATOM 628 C CA . GLY A 1 80 ? -9.443 0.493 -1.447 1.00 96.81 80 GLY A CA 1
ATOM 629 C C . GLY A 1 80 ? -8.222 -0.386 -1.180 1.00 96.81 80 GLY A C 1
ATOM 630 O O . GLY A 1 80 ? -7.113 0.130 -1.085 1.00 96.81 80 GLY A O 1
ATOM 631 N N . ARG A 1 81 ? -8.391 -1.712 -1.156 1.00 97.44 81 ARG A N 1
ATOM 632 C CA . ARG A 1 81 ? -7.282 -2.663 -0.977 1.00 97.44 81 ARG A CA 1
ATOM 633 C C . ARG A 1 81 ? -6.240 -2.599 -2.088 1.00 97.44 81 ARG A C 1
ATOM 635 O O . ARG A 1 81 ? -5.056 -2.582 -1.777 1.00 97.44 81 ARG A O 1
ATOM 642 N N . ILE A 1 82 ? -6.640 -2.457 -3.354 1.00 97.88 82 ILE A N 1
ATOM 643 C CA . ILE A 1 82 ? -5.656 -2.254 -4.432 1.00 97.88 82 ILE A CA 1
ATOM 644 C C . ILE A 1 82 ? -4.886 -0.943 -4.237 1.00 97.88 82 ILE A C 1
ATOM 646 O O . ILE A 1 82 ? -3.681 -0.901 -4.470 1.00 97.88 82 ILE A O 1
ATOM 650 N N . LEU A 1 83 ? -5.546 0.133 -3.794 1.00 98.38 83 LEU A N 1
ATOM 651 C CA . LEU A 1 83 ? -4.845 1.388 -3.504 1.00 98.38 83 LEU A CA 1
ATOM 652 C C . LEU A 1 83 ? -3.896 1.254 -2.304 1.00 98.38 83 LEU A C 1
ATOM 654 O O . LEU A 1 83 ? -2.800 1.805 -2.348 1.00 98.38 83 LEU A O 1
ATOM 658 N N . LEU A 1 84 ? -4.260 0.481 -1.277 1.00 97.88 84 LEU A N 1
ATOM 659 C CA . LEU A 1 84 ? -3.337 0.125 -0.194 1.00 97.88 84 LEU A CA 1
ATOM 660 C C . LEU A 1 84 ? -2.116 -0.637 -0.723 1.00 97.88 84 LEU A C 1
ATOM 662 O O . LEU A 1 84 ? -0.990 -0.305 -0.368 1.00 97.88 84 LEU A O 1
ATOM 666 N N . GLU A 1 85 ? -2.308 -1.600 -1.625 1.00 98.25 85 GLU A N 1
ATOM 667 C CA . GLU A 1 85 ? -1.198 -2.314 -2.269 1.00 98.25 85 GLU A CA 1
ATOM 668 C C . GLU A 1 85 ? -0.329 -1.390 -3.133 1.00 98.25 85 GLU A C 1
ATOM 670 O O . GLU A 1 85 ? 0.885 -1.571 -3.193 1.00 98.25 85 GLU A O 1
ATOM 675 N N . CYS A 1 86 ? -0.915 -0.359 -3.751 1.00 98.62 86 CYS A N 1
ATOM 676 C CA . CYS A 1 86 ? -0.158 0.682 -4.447 1.00 98.62 86 CYS A CA 1
ATOM 677 C C . CYS A 1 86 ? 0.726 1.486 -3.480 1.00 98.62 86 CYS A C 1
ATOM 679 O O . CYS A 1 86 ? 1.875 1.764 -3.811 1.00 98.62 86 CYS A O 1
ATOM 681 N N . ILE A 1 87 ? 0.228 1.824 -2.285 1.00 98.00 87 ILE A N 1
ATOM 682 C CA . ILE A 1 87 ? 1.027 2.479 -1.233 1.00 98.00 87 ILE A CA 1
ATOM 683 C C . ILE A 1 87 ? 2.167 1.556 -0.784 1.00 98.00 87 ILE A C 1
ATOM 685 O O . ILE A 1 87 ? 3.307 2.000 -0.674 1.00 98.00 87 ILE A O 1
ATOM 689 N N . CYS A 1 88 ? 1.897 0.260 -0.589 1.00 97.75 88 CYS A N 1
ATOM 690 C CA . CYS A 1 88 ? 2.940 -0.717 -0.265 1.00 97.75 88 CYS A CA 1
ATOM 691 C C . CYS A 1 88 ? 4.000 -0.816 -1.369 1.00 97.75 88 CYS A C 1
ATOM 693 O O . CYS A 1 88 ? 5.188 -0.831 -1.062 1.00 97.75 88 CYS A O 1
ATOM 695 N N . TYR A 1 89 ? 3.588 -0.851 -2.639 1.00 98.06 89 TYR A N 1
ATOM 696 C CA . TYR A 1 89 ? 4.506 -0.832 -3.776 1.00 98.06 89 TYR A CA 1
ATOM 697 C C . TYR A 1 89 ? 5.388 0.421 -3.753 1.00 98.06 89 TYR A C 1
ATOM 699 O O . TYR A 1 89 ? 6.606 0.302 -3.797 1.00 98.06 89 TYR A O 1
ATOM 707 N N . LEU A 1 90 ? 4.803 1.612 -3.608 1.00 97.56 90 LEU A N 1
ATOM 708 C CA . LEU A 1 90 ? 5.557 2.869 -3.556 1.00 97.56 90 LEU A CA 1
ATOM 709 C C . LEU A 1 90 ? 6.531 2.914 -2.371 1.00 97.56 90 LEU A C 1
ATOM 711 O O . LEU A 1 90 ? 7.667 3.349 -2.534 1.00 97.56 90 LEU A O 1
ATOM 715 N N . SER A 1 91 ? 6.129 2.388 -1.213 1.00 96.12 91 SER A N 1
ATOM 716 C CA . SER A 1 91 ? 7.009 2.247 -0.049 1.00 96.12 91 SER A CA 1
ATOM 717 C C . SER A 1 91 ? 8.150 1.249 -0.267 1.00 96.12 91 SER A C 1
ATOM 719 O O . SER A 1 91 ? 9.208 1.395 0.338 1.00 96.12 91 SER A O 1
ATOM 721 N N . VAL A 1 92 ? 7.963 0.232 -1.111 1.00 96.25 92 VAL A N 1
ATOM 722 C CA . VAL A 1 92 ? 9.055 -0.647 -1.549 1.00 96.25 92 VAL A CA 1
ATOM 723 C C . VAL A 1 92 ? 9.981 0.101 -2.506 1.00 96.25 92 VAL A C 1
ATOM 725 O O . VAL A 1 92 ? 11.193 0.058 -2.326 1.00 96.25 92 VAL A O 1
ATOM 728 N N . MET A 1 93 ? 9.430 0.843 -3.469 1.00 95.94 93 MET A N 1
ATOM 729 C CA . MET A 1 93 ? 10.216 1.618 -4.436 1.00 95.94 93 MET A CA 1
ATOM 730 C C . MET A 1 93 ? 11.021 2.759 -3.799 1.00 95.94 93 MET A C 1
ATOM 732 O O . MET A 1 93 ? 12.002 3.200 -4.390 1.00 95.94 93 MET A O 1
ATOM 736 N N . SER A 1 94 ? 10.630 3.228 -2.610 1.00 94.25 94 SER A N 1
ATOM 737 C CA . SER A 1 94 ? 11.342 4.267 -1.856 1.00 94.25 94 SER A CA 1
ATOM 738 C C . SER A 1 94 ? 12.532 3.740 -1.048 1.00 94.25 94 SER A C 1
ATOM 740 O O . SER A 1 94 ? 13.202 4.517 -0.370 1.00 94.25 94 SER A O 1
ATOM 742 N N . GLN A 1 95 ? 12.761 2.424 -1.029 1.00 93.00 95 GLN A N 1
ATOM 743 C CA . GLN A 1 95 ? 13.868 1.829 -0.283 1.00 93.00 95 GLN A CA 1
ATOM 744 C C . GLN A 1 95 ? 15.188 2.038 -1.027 1.00 93.00 95 GLN A C 1
ATOM 746 O O . GLN A 1 95 ? 15.239 2.036 -2.254 1.00 93.00 95 GLN A O 1
ATOM 751 N N . SER A 1 96 ? 16.276 2.191 -0.270 1.00 90.94 96 SER A N 1
ATOM 752 C CA . SER A 1 96 ? 17.627 2.295 -0.833 1.00 90.94 96 SER A CA 1
ATOM 753 C C . SER A 1 96 ? 18.091 1.006 -1.514 1.00 90.94 96 SER A C 1
ATOM 755 O O . SER A 1 96 ? 18.975 1.051 -2.361 1.00 90.94 96 SER A O 1
ATOM 757 N N . GLU A 1 97 ? 17.520 -0.127 -1.111 1.00 92.69 97 GLU A N 1
ATOM 758 C CA . GLU A 1 97 ? 17.744 -1.447 -1.687 1.00 92.69 97 GLU A CA 1
ATOM 759 C C . GLU A 1 97 ? 16.389 -2.154 -1.772 1.00 92.69 97 GLU A C 1
ATOM 761 O O . GLU A 1 97 ? 15.657 -2.218 -0.781 1.00 92.69 97 GLU A O 1
ATOM 766 N N . LEU A 1 98 ? 16.029 -2.645 -2.956 1.00 94.06 98 LEU A N 1
ATOM 767 C CA . LEU A 1 98 ? 14.777 -3.366 -3.159 1.00 94.06 98 LEU A CA 1
ATOM 768 C C . LEU A 1 98 ? 14.821 -4.736 -2.466 1.00 94.06 98 LEU A C 1
ATOM 770 O O . LEU A 1 98 ? 15.877 -5.356 -2.358 1.00 94.06 98 LEU A O 1
ATOM 774 N N . PRO A 1 99 ? 13.666 -5.279 -2.044 1.00 92.56 99 PRO A N 1
ATOM 775 C CA . PRO A 1 99 ? 13.607 -6.552 -1.326 1.00 92.56 99 PRO A CA 1
ATOM 776 C C . PRO A 1 99 ? 14.046 -7.765 -2.162 1.00 92.56 99 PRO A C 1
ATOM 778 O O . PRO A 1 99 ? 14.245 -8.847 -1.607 1.00 92.56 99 PRO A O 1
ATOM 781 N N . TYR A 1 100 ? 14.132 -7.630 -3.486 1.00 91.25 100 TYR A N 1
ATOM 782 C CA . TYR A 1 100 ? 14.569 -8.685 -4.394 1.00 91.25 100 TYR A CA 1
ATOM 783 C C . TYR A 1 100 ? 15.003 -8.118 -5.750 1.00 91.25 100 TYR A C 1
ATOM 785 O O . TYR A 1 100 ? 14.432 -7.145 -6.241 1.00 91.25 100 TYR A O 1
ATOM 793 N N . HIS A 1 101 ? 15.952 -8.805 -6.396 1.00 91.44 101 HIS A N 1
ATOM 794 C CA . HIS A 1 101 ? 16.508 -8.422 -7.699 1.00 91.44 101 HIS A CA 1
ATOM 795 C C . HIS A 1 101 ? 16.632 -9.620 -8.633 1.00 91.44 101 HIS A C 1
ATOM 797 O O . HIS A 1 101 ? 16.726 -10.778 -8.211 1.00 91.44 101 HIS A O 1
ATOM 803 N N . VAL A 1 102 ? 16.707 -9.336 -9.933 1.00 89.94 102 VAL A N 1
ATOM 804 C CA . VAL A 1 102 ? 17.069 -10.339 -10.937 1.00 89.94 102 VAL A CA 1
ATOM 805 C C . VAL A 1 102 ? 18.592 -10.498 -10.952 1.00 89.94 102 VAL A C 1
ATOM 807 O O . VAL A 1 102 ? 19.309 -9.725 -11.576 1.00 89.94 102 VAL A O 1
ATOM 810 N N . MET A 1 103 ? 19.097 -11.535 -10.280 1.00 83.25 103 MET A N 1
ATOM 811 C CA . MET A 1 103 ? 20.543 -11.755 -10.105 1.00 83.25 103 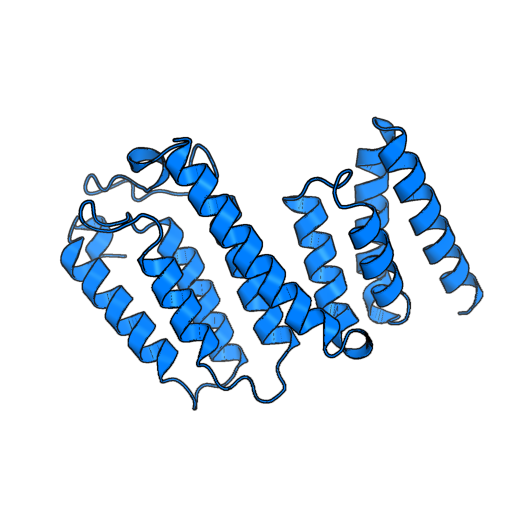MET A CA 1
ATOM 812 C C . MET A 1 103 ? 21.287 -12.178 -11.381 1.00 83.25 103 MET A C 1
ATOM 814 O O . MET A 1 103 ? 22.512 -12.246 -11.387 1.00 83.25 103 MET A O 1
ATOM 818 N N . HIS A 1 104 ? 20.579 -12.584 -12.434 1.00 74.62 104 HIS A N 1
ATOM 819 C CA . HIS A 1 104 ? 21.166 -13.153 -13.652 1.00 74.62 104 HIS A CA 1
ATOM 820 C C . HIS A 1 104 ? 20.746 -12.318 -14.865 1.00 74.62 104 HIS A C 1
ATOM 822 O O . HIS A 1 104 ? 19.623 -11.832 -14.923 1.00 74.62 104 HIS A O 1
ATOM 828 N N . GLY A 1 105 ? 21.638 -12.159 -15.845 1.00 72.38 105 GLY A N 1
ATOM 829 C CA . GLY A 1 105 ? 21.353 -11.392 -17.066 1.00 72.38 105 GLY A CA 1
ATOM 830 C C . GLY A 1 105 ? 21.730 -9.908 -17.007 1.00 72.38 105 GLY A C 1
ATOM 831 O O . GLY A 1 105 ? 21.524 -9.202 -17.987 1.00 72.38 105 GLY A O 1
ATOM 832 N N . GLY A 1 106 ? 22.318 -9.433 -15.901 1.00 82.50 106 GLY A N 1
ATOM 833 C CA . GLY A 1 106 ? 22.841 -8.063 -15.795 1.00 82.50 106 GLY A CA 1
ATOM 834 C C . GLY A 1 106 ? 21.764 -6.973 -15.778 1.00 82.50 106 GLY A C 1
ATOM 835 O O . GLY A 1 106 ? 22.058 -5.822 -16.087 1.00 82.50 106 GLY A O 1
ATOM 836 N N . VAL A 1 107 ? 20.522 -7.331 -15.443 1.00 89.12 107 VAL A N 1
ATOM 837 C CA . VAL A 1 107 ? 19.410 -6.384 -15.332 1.00 89.12 107 VAL A CA 1
ATOM 838 C C . VAL A 1 107 ? 19.550 -5.590 -14.037 1.00 89.12 107 VAL A C 1
ATOM 840 O O . VAL A 1 107 ? 19.409 -6.137 -12.945 1.00 89.12 107 VAL A O 1
ATOM 843 N N . GLN A 1 108 ? 19.824 -4.293 -14.158 1.00 91.00 108 GLN A N 1
ATOM 844 C CA . GLN A 1 108 ? 19.818 -3.373 -13.021 1.00 91.00 108 GLN A CA 1
ATOM 845 C C . GLN A 1 108 ? 18.376 -3.103 -12.593 1.00 91.00 108 GLN A C 1
ATOM 847 O O . GLN A 1 108 ? 17.523 -2.914 -13.451 1.00 91.00 108 GLN A O 1
ATOM 852 N N . SER A 1 109 ? 18.103 -3.103 -11.288 1.00 92.38 109 SER A N 1
ATOM 853 C CA . SER A 1 109 ? 16.773 -2.780 -10.748 1.00 92.38 109 SER A CA 1
ATOM 854 C C . SER A 1 109 ? 16.655 -1.283 -10.444 1.00 92.38 109 SER A C 1
ATOM 856 O O . SER A 1 109 ? 17.643 -0.551 -10.504 1.00 92.38 109 SER A O 1
ATOM 858 N N . ASN A 1 110 ? 15.449 -0.801 -10.144 1.00 93.81 110 ASN A N 1
ATOM 859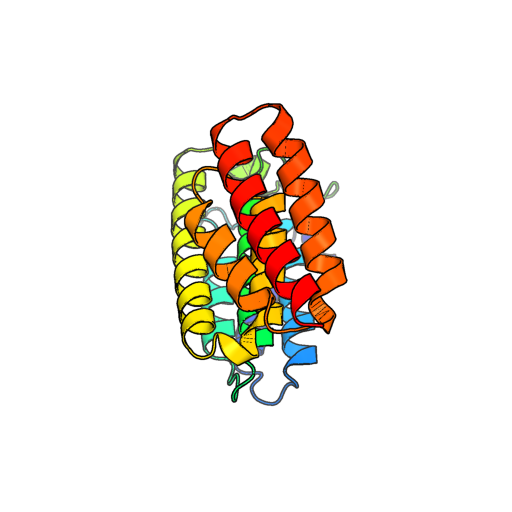 C CA . ASN A 1 110 ? 15.189 0.637 -10.014 1.00 93.81 110 ASN A CA 1
ATOM 860 C C . ASN A 1 110 ? 15.921 1.314 -8.844 1.00 93.81 110 ASN A C 1
ATOM 862 O O . ASN A 1 110 ? 16.261 2.486 -8.953 1.00 93.81 110 ASN A O 1
ATOM 866 N N . ASP A 1 111 ? 16.236 0.599 -7.768 1.00 93.62 111 ASP A N 1
ATOM 867 C CA . ASP A 1 111 ? 17.148 1.084 -6.722 1.00 93.62 111 ASP A CA 1
ATOM 868 C C . ASP A 1 111 ? 18.587 1.261 -7.221 1.00 93.62 111 ASP A C 1
ATOM 870 O O . ASP A 1 111 ? 19.285 2.166 -6.792 1.00 93.62 111 ASP A O 1
ATOM 874 N N . THR A 1 112 ? 19.048 0.457 -8.174 1.00 92.25 112 THR A N 1
ATOM 875 C CA . THR A 1 112 ? 20.354 0.676 -8.811 1.00 92.25 112 THR A CA 1
ATOM 876 C C . THR A 1 112 ? 20.305 1.851 -9.792 1.00 92.25 112 THR A C 1
ATOM 878 O O . THR A 1 112 ? 21.270 2.603 -9.902 1.00 92.25 112 THR A O 1
ATOM 881 N N . LEU A 1 113 ? 19.191 2.011 -10.515 1.00 91.31 113 LEU A N 1
ATOM 882 C CA . LEU A 1 113 ? 19.025 3.051 -11.538 1.00 91.31 113 LEU A CA 1
ATOM 883 C C . LEU A 1 113 ? 18.777 4.445 -10.942 1.00 91.31 113 LEU A C 1
ATOM 885 O O . LEU A 1 113 ? 19.275 5.433 -11.477 1.00 91.31 113 LEU A O 1
ATOM 889 N N . TYR A 1 114 ? 18.015 4.520 -9.851 1.00 90.50 114 TYR A N 1
ATOM 890 C CA . TYR A 1 114 ? 17.545 5.772 -9.251 1.00 90.50 114 TYR A CA 1
ATOM 891 C C . TYR A 1 114 ? 17.888 5.922 -7.767 1.00 90.50 114 TYR A C 1
ATOM 893 O O . TYR A 1 114 ? 17.544 6.952 -7.186 1.00 90.50 114 TYR A O 1
ATOM 901 N N . GLY A 1 115 ? 18.488 4.907 -7.140 1.00 77.31 115 GLY A N 1
ATOM 902 C CA . GLY A 1 115 ? 18.554 4.706 -5.689 1.00 77.31 115 GLY A CA 1
ATOM 903 C C . GLY A 1 115 ? 18.751 5.962 -4.863 1.00 77.31 115 GLY A C 1
ATOM 904 O O . GLY A 1 115 ? 19.829 6.552 -4.855 1.00 77.31 115 GLY A O 1
ATOM 905 N N . GLY A 1 116 ? 17.690 6.351 -4.153 1.00 73.88 116 GLY A N 1
ATOM 906 C CA . GLY A 1 116 ? 17.701 7.469 -3.212 1.00 73.88 116 GLY A CA 1
ATOM 907 C C . GLY A 1 116 ? 17.945 8.847 -3.832 1.00 73.88 116 GLY A C 1
ATOM 908 O O . GLY A 1 116 ? 18.178 9.796 -3.084 1.00 73.88 116 GLY A O 1
ATOM 909 N N . THR A 1 117 ? 17.905 8.988 -5.163 1.00 91.75 117 THR A N 1
ATOM 910 C CA . THR A 1 117 ? 17.962 10.309 -5.803 1.00 91.75 117 THR A CA 1
ATOM 911 C C . THR A 1 117 ? 16.780 11.153 -5.351 1.00 91.75 117 THR A C 1
ATOM 913 O O . THR A 1 117 ? 15.653 10.665 -5.222 1.00 91.75 117 THR A O 1
ATOM 916 N N . LYS A 1 118 ? 17.041 12.437 -5.097 1.00 94.25 118 LYS A N 1
ATOM 917 C CA . LYS A 1 118 ? 16.033 13.354 -4.563 1.00 94.25 118 LYS A CA 1
ATOM 918 C C . LYS A 1 118 ? 14.830 13.442 -5.501 1.00 94.25 118 LYS A C 1
ATOM 920 O O . LYS A 1 118 ? 13.699 13.361 -5.046 1.00 94.25 118 LYS A O 1
ATOM 925 N N . GLU A 1 119 ? 15.088 13.509 -6.801 1.00 92.62 119 GLU A N 1
ATOM 926 C CA . GLU A 1 119 ? 14.077 13.618 -7.850 1.00 92.62 119 GLU A CA 1
ATOM 927 C C . GLU A 1 119 ? 13.159 12.387 -7.895 1.00 92.62 119 GLU A C 1
ATOM 929 O O . GLU A 1 119 ? 11.951 12.514 -8.090 1.00 92.62 119 GLU A O 1
ATOM 934 N N . PHE A 1 120 ? 13.709 11.183 -7.695 1.00 94.56 120 PHE A N 1
ATOM 935 C CA . PHE A 1 120 ? 12.905 9.961 -7.669 1.00 94.56 120 PHE A CA 1
ATOM 936 C C . PHE A 1 120 ? 12.084 9.843 -6.382 1.00 94.56 120 PHE A C 1
ATOM 938 O O . PHE A 1 120 ? 10.923 9.442 -6.434 1.00 94.56 120 PHE A O 1
ATOM 945 N N . MET A 1 121 ? 12.653 10.240 -5.240 1.00 96.19 121 MET A N 1
ATOM 946 C CA . MET A 1 121 ? 11.940 10.246 -3.960 1.00 96.19 121 MET A CA 1
ATOM 947 C C . MET A 1 121 ? 10.791 11.259 -3.948 1.00 96.19 121 MET A C 1
ATOM 949 O O . MET A 1 121 ? 9.692 10.907 -3.530 1.00 96.19 121 MET A O 1
ATOM 953 N N . GLU A 1 122 ? 11.008 12.464 -4.482 1.00 96.19 122 GLU A N 1
ATOM 954 C CA . GLU A 1 122 ? 9.959 13.479 -4.669 1.00 96.19 122 GLU A CA 1
ATOM 955 C C . GLU A 1 122 ? 8.829 12.960 -5.569 1.00 96.19 122 GLU A C 1
ATOM 957 O O . GLU A 1 122 ? 7.649 13.150 -5.275 1.00 96.19 122 GLU A O 1
ATOM 962 N N . LEU A 1 123 ? 9.169 12.237 -6.642 1.00 96.12 123 LEU A N 1
ATOM 963 C CA . LEU A 1 123 ? 8.169 11.616 -7.508 1.00 96.12 123 LEU A CA 1
ATOM 964 C C . LEU A 1 123 ? 7.378 10.516 -6.783 1.00 96.12 123 LEU A C 1
ATOM 966 O O . LEU A 1 123 ? 6.163 10.417 -6.962 1.00 96.12 123 LEU A O 1
ATOM 970 N N . ILE A 1 124 ? 8.040 9.669 -5.989 1.00 96.75 124 ILE A N 1
ATOM 971 C CA . ILE A 1 124 ? 7.361 8.633 -5.200 1.00 96.75 124 ILE A CA 1
ATOM 972 C C . ILE A 1 124 ? 6.406 9.274 -4.191 1.00 96.75 124 ILE A C 1
ATOM 974 O O . ILE A 1 124 ? 5.273 8.809 -4.066 1.00 96.75 124 ILE A O 1
ATOM 978 N N . GLU A 1 125 ? 6.837 10.335 -3.509 1.00 95.75 125 GLU A N 1
ATOM 979 C CA . GLU A 1 125 ? 6.015 11.095 -2.565 1.00 95.75 125 GLU A CA 1
ATOM 980 C C . GLU A 1 125 ? 4.774 11.674 -3.256 1.00 95.75 125 GLU A C 1
ATOM 982 O O . GLU A 1 125 ? 3.658 11.385 -2.824 1.00 95.75 125 GLU A O 1
ATOM 987 N N . GLU A 1 126 ? 4.936 12.336 -4.408 1.00 97.25 126 GLU A N 1
ATOM 988 C CA . GLU A 1 126 ? 3.821 12.843 -5.225 1.00 97.25 126 GLU A CA 1
ATOM 989 C C . GLU A 1 126 ? 2.816 11.727 -5.576 1.00 97.25 126 GLU A C 1
ATOM 991 O O . GLU A 1 126 ? 1.593 11.895 -5.485 1.00 97.25 126 GLU A O 1
ATOM 996 N N . LYS A 1 127 ? 3.308 10.545 -5.979 1.00 97.75 127 LYS A N 1
ATOM 997 C CA . LYS A 1 127 ? 2.427 9.405 -6.284 1.00 97.75 127 LYS A CA 1
ATOM 998 C C . LYS A 1 127 ? 1.771 8.834 -5.037 1.00 97.75 127 LYS A C 1
ATOM 1000 O O . LYS A 1 127 ? 0.613 8.422 -5.117 1.00 97.75 127 LYS A O 1
ATOM 1005 N N . CYS A 1 128 ? 2.466 8.820 -3.907 1.00 96.94 128 CYS A N 1
ATOM 1006 C CA . CYS A 1 128 ? 1.921 8.358 -2.641 1.00 96.94 128 CYS A CA 1
ATOM 1007 C C . CYS A 1 128 ? 0.768 9.264 -2.200 1.00 96.94 128 CYS A C 1
ATOM 1009 O O . CYS A 1 128 ? -0.324 8.761 -1.944 1.00 96.94 128 CYS A O 1
ATOM 1011 N N . GLU A 1 129 ? 0.956 10.587 -2.223 1.00 96.44 129 GLU A N 1
ATOM 1012 C CA . GLU A 1 129 ? -0.089 11.574 -1.919 1.00 96.44 129 GLU A CA 1
ATOM 1013 C C . GLU A 1 129 ? -1.316 11.407 -2.816 1.00 96.44 129 GLU A C 1
ATOM 1015 O O . GLU A 1 129 ? -2.448 11.345 -2.333 1.00 96.44 129 GLU A O 1
ATOM 1020 N N . MET A 1 130 ? -1.105 11.243 -4.125 1.00 97.88 130 MET A N 1
ATOM 1021 C CA . MET A 1 130 ? -2.197 11.012 -5.070 1.00 97.88 130 MET A CA 1
ATOM 1022 C C . MET A 1 130 ? -2.987 9.732 -4.747 1.00 97.88 130 MET A C 1
ATOM 1024 O O . MET A 1 130 ? -4.221 9.732 -4.787 1.00 97.88 130 MET A O 1
ATOM 1028 N N . VAL A 1 131 ? -2.300 8.623 -4.458 1.00 98.25 131 VAL A N 1
ATOM 1029 C CA . VAL A 1 131 ? -2.947 7.343 -4.128 1.00 98.25 131 VAL A CA 1
ATOM 1030 C C . VAL A 1 131 ? -3.661 7.426 -2.777 1.00 98.25 131 VAL A C 1
ATOM 1032 O O . VAL A 1 131 ? -4.788 6.939 -2.668 1.00 98.25 131 VAL A O 1
ATOM 1035 N N . MET A 1 132 ? -3.056 8.083 -1.785 1.00 95.75 132 MET A N 1
ATOM 1036 C CA . MET A 1 132 ? -3.667 8.336 -0.479 1.00 95.75 132 MET A CA 1
ATOM 1037 C C . MET A 1 132 ? -4.941 9.171 -0.608 1.00 95.75 132 MET A C 1
ATOM 1039 O O . MET A 1 132 ? -5.960 8.776 -0.049 1.00 95.75 132 MET A O 1
ATOM 1043 N N . GLY A 1 133 ? -4.940 10.239 -1.413 1.00 96.62 133 GLY A N 1
ATOM 1044 C CA . GLY A 1 133 ? -6.143 11.039 -1.669 1.00 96.62 133 GLY A CA 1
ATOM 1045 C C . GLY A 1 133 ? -7.277 10.212 -2.286 1.00 96.62 133 GLY A C 1
ATOM 1046 O O . GLY A 1 133 ? -8.409 10.242 -1.812 1.00 96.62 133 GLY A O 1
ATOM 1047 N N . ARG A 1 134 ? -6.970 9.361 -3.277 1.00 97.00 134 ARG A N 1
ATOM 1048 C CA . ARG A 1 134 ? -7.967 8.441 -3.867 1.00 97.00 134 ARG A CA 1
ATOM 1049 C C . ARG A 1 134 ? -8.507 7.426 -2.856 1.00 97.00 134 ARG A C 1
ATOM 1051 O O . ARG A 1 134 ? -9.675 7.043 -2.936 1.00 97.00 134 ARG A O 1
ATOM 1058 N N . LEU A 1 135 ? -7.657 6.938 -1.953 1.00 96.62 135 LEU A N 1
ATOM 1059 C CA . LEU A 1 135 ? -8.047 6.002 -0.901 1.00 96.62 135 LEU A CA 1
ATOM 1060 C C . LEU A 1 135 ? -8.939 6.685 0.140 1.00 96.62 135 LEU A C 1
ATOM 1062 O O . LEU A 1 135 ? -9.952 6.117 0.546 1.00 96.62 135 LEU A O 1
ATOM 1066 N N . GLU A 1 136 ? -8.593 7.911 0.524 1.00 94.94 136 GLU A N 1
ATOM 1067 C CA . GLU A 1 136 ? -9.382 8.745 1.423 1.00 94.94 136 GLU A CA 1
ATOM 1068 C C . GLU A 1 136 ? -10.773 9.030 0.843 1.00 94.94 136 GLU A C 1
ATOM 1070 O O . GLU A 1 136 ? -11.769 8.872 1.551 1.00 94.94 136 GLU A O 1
ATOM 1075 N N . ASP A 1 137 ? -10.865 9.357 -0.449 1.00 95.00 137 ASP A N 1
ATOM 1076 C CA . ASP A 1 137 ? -12.141 9.569 -1.138 1.00 95.00 137 ASP A CA 1
ATOM 1077 C C . ASP A 1 137 ? -13.044 8.332 -1.073 1.00 95.00 137 ASP A C 1
ATOM 1079 O O . ASP A 1 137 ? -14.239 8.443 -0.798 1.00 95.00 137 ASP A O 1
ATOM 1083 N N . ILE A 1 138 ? -12.486 7.138 -1.300 1.00 94.62 138 ILE A N 1
ATOM 1084 C CA . ILE A 1 138 ? -13.233 5.875 -1.187 1.00 94.62 138 ILE A CA 1
ATOM 1085 C C . ILE A 1 138 ? -13.681 5.649 0.252 1.00 94.62 138 ILE A C 1
ATOM 1087 O O . ILE A 1 138 ? -14.826 5.265 0.487 1.00 94.62 138 ILE A O 1
ATOM 1091 N N . TYR A 1 139 ? -12.788 5.880 1.212 1.00 94.19 139 TYR A N 1
ATOM 1092 C CA . TYR A 1 139 ? -13.081 5.670 2.620 1.00 94.19 139 TYR A CA 1
ATOM 1093 C C . TYR A 1 139 ? -14.204 6.587 3.114 1.00 94.19 139 TYR A C 1
ATOM 1095 O O . TYR A 1 139 ? -15.141 6.130 3.767 1.00 94.19 139 TYR A O 1
ATOM 1103 N N . LYS A 1 140 ? -14.154 7.874 2.753 1.00 92.38 140 LYS A N 1
ATOM 1104 C CA . LYS A 1 140 ? -15.153 8.878 3.144 1.00 92.38 140 LYS A CA 1
ATOM 1105 C C . LYS A 1 140 ? -16.540 8.628 2.551 1.00 92.38 140 LYS A C 1
ATOM 1107 O O . LYS A 1 140 ? -17.515 9.091 3.133 1.00 92.38 140 LYS A O 1
ATOM 1112 N N . GLN A 1 141 ? -16.651 7.901 1.437 1.00 91.25 141 GLN A N 1
ATOM 1113 C CA . GLN A 1 141 ? -17.945 7.609 0.809 1.00 91.25 141 GLN A CA 1
ATOM 1114 C C . GLN A 1 141 ? -18.845 6.692 1.650 1.00 91.25 141 GLN A C 1
ATOM 1116 O O . GLN A 1 141 ? -20.061 6.846 1.594 1.00 91.25 141 GLN A O 1
ATOM 1121 N N . ASP A 1 142 ? -18.281 5.738 2.401 1.00 88.00 142 ASP A N 1
ATOM 1122 C CA . ASP A 1 142 ? -19.066 4.777 3.196 1.00 88.00 142 ASP A CA 1
ATOM 1123 C C . ASP A 1 142 ? -18.267 4.269 4.412 1.00 88.00 142 ASP A C 1
ATOM 1125 O O . ASP A 1 142 ? -17.931 3.089 4.525 1.00 88.00 142 ASP A O 1
ATOM 1129 N N . ARG A 1 143 ? -17.913 5.184 5.325 1.00 89.31 143 ARG A N 1
ATOM 1130 C CA . ARG A 1 143 ? -17.079 4.868 6.502 1.00 89.31 143 ARG A CA 1
ATOM 1131 C C . ARG A 1 143 ? -17.656 3.759 7.372 1.00 89.31 143 ARG A C 1
ATOM 1133 O O . ARG A 1 143 ? -16.917 2.887 7.821 1.00 89.31 143 ARG A O 1
ATOM 1140 N N . GLU A 1 144 ? -18.972 3.764 7.568 1.00 84.50 144 GLU A N 1
ATOM 1141 C CA . GLU A 1 144 ? -19.658 2.786 8.415 1.00 84.50 144 GLU A CA 1
ATOM 1142 C C . GLU A 1 144 ? -19.484 1.355 7.891 1.00 84.50 144 GLU A C 1
ATOM 1144 O O . GLU A 1 144 ? -19.266 0.430 8.676 1.00 84.50 144 GLU A O 1
ATOM 1149 N N . ARG A 1 145 ? -19.527 1.160 6.565 1.00 87.19 145 ARG A N 1
ATOM 1150 C CA . ARG A 1 145 ? -19.330 -0.162 5.945 1.00 87.19 145 ARG A CA 1
ATOM 1151 C C . ARG A 1 145 ? -17.874 -0.491 5.639 1.00 87.19 145 ARG A C 1
ATOM 1153 O O . ARG A 1 145 ? -17.567 -1.638 5.312 1.00 87.19 145 ARG A O 1
ATOM 1160 N N . LEU A 1 146 ? -16.976 0.484 5.746 1.00 93.12 146 LEU A N 1
ATOM 1161 C CA . LEU A 1 146 ? -15.551 0.341 5.459 1.00 93.12 146 LEU A CA 1
ATOM 1162 C C . LEU A 1 146 ? -14.686 0.251 6.723 1.00 93.12 146 LEU A C 1
ATOM 1164 O O . LEU A 1 146 ? -13.475 0.443 6.644 1.00 93.12 146 LEU A O 1
ATOM 1168 N N . SER A 1 147 ? -15.251 -0.149 7.866 1.00 94.50 147 SER A N 1
ATOM 1169 C CA . SER A 1 147 ? -14.485 -0.423 9.094 1.00 94.50 147 SER A CA 1
ATOM 1170 C C . SER A 1 147 ? -13.373 -1.466 8.888 1.00 94.50 147 SER A C 1
ATOM 1172 O O . SER A 1 147 ? -12.302 -1.381 9.491 1.00 94.50 147 SER A O 1
ATOM 1174 N N . LEU A 1 148 ? -13.586 -2.430 7.982 1.00 95.50 148 LEU A N 1
ATOM 1175 C CA . LEU A 1 148 ? -12.561 -3.398 7.595 1.00 95.50 148 LEU A CA 1
ATOM 1176 C C . LEU A 1 148 ? -11.400 -2.747 6.824 1.00 95.50 148 LEU A C 1
ATOM 1178 O O . LEU A 1 148 ? -10.248 -3.111 7.043 1.00 95.50 148 LEU A O 1
ATOM 1182 N N . LEU A 1 149 ? -11.689 -1.767 5.965 1.00 96.62 149 LEU A N 1
ATOM 1183 C CA . LEU A 1 149 ? -10.657 -0.988 5.280 1.00 96.62 149 LEU A CA 1
ATOM 1184 C C . LEU A 1 149 ? -9.937 -0.061 6.268 1.00 96.62 149 LEU A C 1
ATOM 1186 O O . LEU A 1 149 ? -8.719 0.048 6.212 1.00 96.62 149 LEU A O 1
ATOM 1190 N N . ALA A 1 150 ? -10.663 0.551 7.210 1.00 96.81 150 ALA A N 1
ATOM 1191 C CA . ALA A 1 150 ? -10.088 1.415 8.241 1.00 96.81 150 ALA A CA 1
ATOM 1192 C C . ALA A 1 150 ? -9.006 0.694 9.053 1.00 96.81 150 ALA A C 1
ATOM 1194 O O . ALA A 1 150 ? -7.914 1.225 9.262 1.00 96.81 150 ALA A O 1
ATOM 1195 N N . ILE A 1 151 ? -9.278 -0.548 9.466 1.00 97.31 151 ILE A N 1
ATOM 1196 C CA . ILE A 1 151 ? -8.302 -1.329 10.225 1.00 97.31 151 ILE A CA 1
ATOM 1197 C C . ILE A 1 151 ? -7.106 -1.777 9.374 1.00 97.31 151 ILE A C 1
ATOM 1199 O O . ILE A 1 151 ? -6.001 -1.891 9.897 1.00 97.31 151 ILE A O 1
ATOM 1203 N N . GLU A 1 152 ? -7.302 -1.992 8.071 1.00 97.44 152 GLU A N 1
ATOM 1204 C CA . GLU A 1 152 ? -6.220 -2.292 7.124 1.00 97.44 152 GLU A CA 1
ATOM 1205 C C . GLU A 1 152 ? -5.334 -1.060 6.890 1.00 97.44 152 GLU A C 1
ATOM 1207 O O . GLU A 1 152 ? -4.111 -1.177 6.928 1.00 97.44 152 GLU A O 1
ATOM 1212 N N . ILE A 1 153 ? -5.924 0.136 6.770 1.00 97.06 153 ILE A N 1
ATOM 1213 C CA . ILE A 1 153 ? -5.185 1.407 6.718 1.00 97.06 153 ILE A CA 1
ATOM 1214 C C . ILE A 1 153 ? -4.351 1.587 7.993 1.00 97.06 153 ILE A C 1
ATOM 1216 O O . ILE A 1 153 ? -3.160 1.880 7.907 1.00 97.06 153 ILE A O 1
ATOM 1220 N N . LEU A 1 154 ? -4.935 1.362 9.177 1.00 97.00 154 LEU A N 1
ATOM 1221 C CA . LEU A 1 154 ? -4.202 1.434 10.446 1.00 97.00 154 LEU A CA 1
ATOM 1222 C C . LEU A 1 154 ? -2.997 0.491 10.473 1.00 97.00 154 LEU A C 1
ATOM 1224 O O . LEU A 1 154 ? -1.914 0.876 10.908 1.00 97.00 154 LEU A O 1
ATOM 1228 N N . GLU A 1 155 ? -3.167 -0.750 10.021 1.00 96.69 155 GLU A N 1
ATOM 1229 C CA . GLU A 1 155 ? -2.076 -1.724 9.971 1.00 96.69 155 GLU A CA 1
ATOM 1230 C C . GLU A 1 155 ? -0.942 -1.279 9.040 1.00 96.69 155 GLU A C 1
ATOM 1232 O O . GLU A 1 155 ? 0.228 -1.481 9.384 1.00 96.69 155 GLU A O 1
ATOM 1237 N N . ILE A 1 156 ? -1.270 -0.626 7.921 1.00 96.25 156 ILE A N 1
ATOM 1238 C CA . ILE A 1 156 ? -0.287 -0.034 7.009 1.00 96.25 156 ILE A CA 1
ATOM 1239 C C . ILE A 1 156 ? 0.416 1.173 7.639 1.00 96.25 156 ILE A C 1
ATOM 1241 O O . ILE A 1 156 ? 1.645 1.204 7.633 1.00 96.25 156 ILE A O 1
ATOM 1245 N N . ILE A 1 157 ? -0.311 2.106 8.266 1.00 95.06 157 ILE A N 1
ATOM 1246 C CA . ILE A 1 157 ? 0.287 3.253 8.977 1.00 95.06 157 ILE A CA 1
ATOM 1247 C C . ILE A 1 157 ? 1.277 2.767 10.038 1.00 95.06 157 ILE A C 1
ATOM 1249 O O . ILE A 1 157 ? 2.399 3.253 10.109 1.00 95.06 157 ILE A O 1
ATOM 1253 N N . LEU A 1 158 ? 0.905 1.757 10.826 1.00 93.81 158 LEU A N 1
ATOM 1254 C CA . LEU A 1 158 ? 1.778 1.197 11.862 1.00 93.81 158 LEU A CA 1
ATOM 1255 C C . LEU A 1 158 ? 3.020 0.480 11.315 1.00 93.81 158 LEU A C 1
ATOM 1257 O O . LEU A 1 158 ? 3.931 0.185 12.092 1.00 93.81 158 LEU A O 1
ATOM 1261 N N . SER A 1 159 ? 3.015 0.113 10.035 1.00 93.44 159 SER A N 1
ATOM 1262 C CA . SER A 1 159 ? 4.104 -0.628 9.398 1.00 93.44 159 SER A CA 1
ATOM 1263 C C . SER A 1 159 ? 5.035 0.287 8.605 1.00 93.44 159 SER A C 1
ATOM 1265 O O . SER A 1 159 ? 6.236 0.036 8.597 1.00 93.44 159 SER A O 1
ATOM 1267 N N . LEU A 1 160 ? 4.493 1.322 7.955 1.00 92.00 160 LEU A N 1
ATOM 1268 C CA . LEU A 1 160 ? 5.205 2.145 6.969 1.00 92.00 160 LEU A CA 1
ATOM 1269 C C . LEU A 1 160 ? 5.170 3.652 7.276 1.00 92.00 160 LEU A C 1
ATOM 1271 O O . LEU A 1 160 ? 5.994 4.392 6.751 1.00 92.00 160 LEU A O 1
ATOM 1275 N N . GLY A 1 161 ? 4.205 4.120 8.069 1.00 89.00 161 GLY A N 1
ATOM 1276 C CA . GLY A 1 161 ? 3.932 5.544 8.266 1.00 89.00 161 GLY A CA 1
ATOM 1277 C C . GLY A 1 161 ? 4.557 6.141 9.526 1.00 89.00 161 GLY A C 1
ATOM 1278 O O . GLY A 1 161 ? 4.930 5.439 10.469 1.00 89.00 161 GLY A O 1
ATOM 1279 N N . ASP A 1 162 ? 4.599 7.473 9.567 1.00 90.12 162 ASP A N 1
ATOM 1280 C CA . ASP A 1 162 ? 4.911 8.219 10.784 1.00 90.12 162 ASP A CA 1
ATOM 1281 C C . ASP A 1 162 ? 3.671 8.274 11.691 1.00 90.12 162 ASP A C 1
ATOM 1283 O O . ASP A 1 162 ? 2.721 9.027 11.469 1.00 90.12 162 ASP A O 1
ATOM 1287 N N . ILE A 1 163 ? 3.684 7.439 12.732 1.00 91.38 163 ILE A N 1
ATOM 1288 C CA . ILE A 1 163 ? 2.597 7.319 13.713 1.00 91.38 163 ILE A CA 1
ATOM 1289 C C . ILE A 1 163 ? 2.333 8.658 14.422 1.00 91.38 163 ILE A C 1
ATOM 1291 O O . ILE A 1 163 ? 1.185 8.946 14.760 1.00 91.38 163 ILE A O 1
ATOM 1295 N N . GLY A 1 164 ? 3.372 9.465 14.660 1.00 89.88 164 GLY A N 1
ATOM 1296 C CA . GLY A 1 164 ? 3.242 10.762 15.322 1.00 89.88 164 GLY A CA 1
ATOM 1297 C C . GLY A 1 164 ? 2.527 11.763 14.423 1.00 89.88 164 GLY A C 1
ATOM 1298 O O . GLY A 1 164 ? 1.505 12.327 14.819 1.00 89.88 164 GLY A O 1
ATOM 1299 N N . ALA A 1 165 ? 3.004 11.908 13.185 1.00 90.94 165 ALA A N 1
ATOM 1300 C CA . ALA A 1 165 ? 2.395 12.801 12.199 1.00 90.94 165 ALA A CA 1
ATOM 1301 C C . ALA A 1 165 ? 0.938 12.419 11.870 1.00 90.94 165 ALA A C 1
ATOM 1303 O O . ALA A 1 165 ? 0.105 13.287 11.614 1.00 90.94 165 ALA A O 1
ATOM 1304 N N . LEU A 1 166 ? 0.609 11.123 11.923 1.00 93.19 166 LEU A N 1
ATOM 1305 C CA . LEU A 1 166 ? -0.712 10.588 11.578 1.00 93.19 166 LEU A CA 1
ATOM 1306 C C . LEU A 1 166 ? -1.613 10.306 12.793 1.00 93.19 166 LEU A C 1
ATOM 1308 O O . LEU A 1 166 ? -2.652 9.658 12.646 1.00 93.19 166 LEU A O 1
ATOM 1312 N N . ALA A 1 167 ? -1.271 10.796 13.989 1.00 93.88 167 ALA A N 1
ATOM 1313 C CA . ALA A 1 167 ? -1.990 10.483 15.228 1.00 93.88 167 ALA A CA 1
ATOM 1314 C C . ALA A 1 167 ? -3.504 10.768 15.155 1.00 93.88 167 ALA A C 1
ATOM 1316 O O . ALA A 1 167 ? -4.309 9.933 15.571 1.00 93.88 167 ALA A O 1
ATOM 1317 N N . THR A 1 168 ? -3.908 11.907 14.582 1.00 93.94 168 THR A N 1
ATOM 1318 C CA . THR A 1 168 ? -5.327 12.279 14.429 1.00 93.94 168 THR A CA 1
ATOM 1319 C C . THR A 1 168 ? -6.083 11.294 13.538 1.00 93.94 168 THR A C 1
ATOM 1321 O O . THR A 1 168 ? -7.167 10.841 13.905 1.00 93.94 168 THR A O 1
ATOM 1324 N N . LEU A 1 169 ? -5.491 10.913 12.402 1.00 94.00 169 LEU A N 1
ATOM 1325 C CA . LEU A 1 169 ? -6.073 9.930 11.489 1.00 94.00 169 LEU A CA 1
ATOM 1326 C C . LEU A 1 169 ? -6.172 8.552 12.158 1.00 94.00 169 LEU A C 1
ATOM 1328 O O . LEU A 1 169 ? -7.179 7.864 12.019 1.00 94.00 169 LEU A O 1
ATOM 1332 N N . ILE A 1 170 ? -5.159 8.157 12.936 1.00 96.06 170 ILE A N 1
ATOM 1333 C CA . ILE A 1 170 ? -5.177 6.896 13.688 1.00 96.06 170 ILE A CA 1
ATOM 1334 C C . ILE A 1 170 ? -6.354 6.856 14.671 1.00 96.06 170 ILE A C 1
ATOM 1336 O O . ILE A 1 170 ? -7.034 5.835 14.759 1.00 96.06 170 ILE A O 1
ATOM 1340 N N . ILE A 1 171 ? -6.608 7.945 15.402 1.00 96.00 171 ILE A N 1
ATOM 1341 C CA . ILE A 1 171 ? -7.730 8.035 16.351 1.00 96.00 171 ILE A CA 1
ATOM 1342 C C . ILE A 1 171 ? -9.066 7.876 15.628 1.00 96.00 171 ILE A C 1
ATOM 1344 O O . ILE A 1 171 ? -9.913 7.096 16.068 1.00 96.00 171 ILE A O 1
ATOM 1348 N N . GLU A 1 172 ? -9.232 8.580 14.511 1.00 94.69 172 GLU A N 1
ATOM 1349 C CA . GLU A 1 172 ? -10.438 8.533 13.688 1.00 94.69 172 GLU A CA 1
ATOM 1350 C C . GLU A 1 172 ? -10.709 7.117 13.159 1.00 94.69 172 GLU A C 1
ATOM 1352 O O . GLU A 1 172 ? -11.749 6.529 13.462 1.00 94.69 172 GLU A O 1
ATOM 1357 N N . LEU A 1 173 ? -9.732 6.519 12.470 1.00 95.62 173 LEU A N 1
ATOM 1358 C CA . LEU A 1 173 ? -9.846 5.164 11.926 1.00 95.62 173 LEU A CA 1
ATOM 1359 C C . LEU A 1 173 ? -10.090 4.125 13.028 1.00 95.62 173 LEU A C 1
ATOM 1361 O O . LEU A 1 173 ? -10.880 3.196 12.849 1.00 95.62 173 LEU A O 1
ATOM 1365 N N . TYR A 1 174 ? -9.430 4.259 14.185 1.00 96.25 174 TYR A N 1
ATOM 1366 C CA . TYR A 1 174 ? -9.629 3.338 15.306 1.00 96.25 174 TYR A CA 1
ATOM 1367 C C . TYR A 1 174 ? -11.049 3.456 15.864 1.00 96.25 174 TYR A C 1
ATOM 1369 O O . TYR A 1 174 ? -11.660 2.433 16.184 1.00 96.25 174 TYR A O 1
ATOM 1377 N N . GLY A 1 175 ? -11.583 4.679 15.943 1.00 94.19 175 GLY A N 1
ATOM 1378 C CA . GLY A 1 175 ? -12.968 4.968 16.308 1.00 94.19 175 GLY A CA 1
ATOM 1379 C C . GLY A 1 175 ? -13.966 4.265 15.400 1.00 94.19 175 GLY A C 1
ATOM 1380 O O . GLY A 1 175 ? -14.811 3.519 15.900 1.00 94.19 175 GLY A O 1
ATOM 1381 N N . ASP A 1 176 ? -13.797 4.393 14.087 1.00 92.88 176 ASP A N 1
ATOM 1382 C CA . ASP A 1 176 ? -14.660 3.747 13.089 1.00 92.88 176 ASP A CA 1
ATOM 1383 C C . ASP A 1 176 ? -14.611 2.209 13.196 1.00 92.88 176 ASP A C 1
ATOM 1385 O O . ASP A 1 176 ? -15.607 1.508 12.998 1.00 92.88 176 ASP A O 1
ATOM 1389 N N . CYS A 1 177 ? -13.480 1.654 13.638 1.00 94.19 177 CYS A N 1
ATOM 1390 C CA . CYS A 1 177 ? -13.350 0.222 13.896 1.00 94.19 177 CYS A CA 1
ATOM 1391 C C . CYS A 1 177 ? -14.075 -0.251 15.167 1.00 94.19 177 CYS A C 1
ATOM 1393 O O . CYS A 1 177 ? -14.272 -1.460 15.325 1.00 94.19 177 CYS A O 1
ATOM 1395 N N . THR A 1 178 ? -14.422 0.632 16.113 1.00 91.62 178 THR A N 1
ATOM 1396 C CA . THR A 1 178 ? -14.997 0.228 17.414 1.00 91.62 178 THR A CA 1
ATOM 1397 C C . THR A 1 178 ? -16.414 -0.322 17.311 1.00 91.62 178 THR A C 1
ATOM 1399 O O . THR A 1 178 ? -16.765 -1.212 18.086 1.00 91.62 178 THR A O 1
ATOM 1402 N N . ALA A 1 179 ? -17.193 0.141 16.328 1.00 85.25 179 ALA A N 1
ATOM 1403 C CA . ALA A 1 179 ? -18.563 -0.309 16.095 1.00 85.25 179 ALA A CA 1
ATOM 1404 C C . ALA A 1 179 ? -18.645 -1.774 15.627 1.00 85.25 179 ALA A C 1
ATOM 1406 O O . ALA A 1 179 ? -19.677 -2.421 15.776 1.00 85.25 179 ALA A O 1
ATOM 1407 N N . THR A 1 180 ? -17.555 -2.321 15.077 1.00 89.50 180 THR A N 1
ATOM 1408 C CA . THR A 1 180 ? -17.511 -3.692 14.551 1.00 89.50 180 THR A CA 1
ATOM 1409 C C . THR A 1 180 ? -16.850 -4.637 15.562 1.00 89.50 180 THR A C 1
ATOM 1411 O O . THR A 1 180 ? -15.639 -4.582 15.800 1.00 89.50 180 THR A O 1
ATOM 1414 N N . SER A 1 181 ? -17.632 -5.534 16.167 1.00 88.56 181 SER A N 1
ATOM 1415 C CA . SER A 1 181 ? -17.160 -6.464 17.209 1.00 88.56 181 SER A CA 1
ATOM 1416 C C . SER A 1 181 ? -16.101 -7.454 16.700 1.00 88.56 181 SER A C 1
ATOM 1418 O O . SER A 1 181 ? -15.120 -7.734 17.395 1.00 88.56 181 SER A O 1
ATOM 1420 N N . GLU A 1 182 ? -16.229 -7.915 15.453 1.00 92.31 182 GLU A N 1
ATOM 1421 C CA . GLU A 1 182 ? -15.293 -8.844 14.800 1.00 92.31 182 GLU A CA 1
ATOM 1422 C C . GLU A 1 182 ? -13.860 -8.288 14.718 1.00 92.31 182 GLU A C 1
ATOM 1424 O O . GLU A 1 182 ? -12.880 -9.035 14.797 1.00 92.31 182 GLU A O 1
ATOM 1429 N N . LEU A 1 183 ? -13.713 -6.959 14.656 1.00 94.44 183 LEU A N 1
ATOM 1430 C CA . LEU A 1 183 ? -12.417 -6.285 14.559 1.00 94.44 183 LEU A CA 1
ATOM 1431 C C . LEU A 1 183 ? -11.678 -6.180 15.900 1.00 94.44 183 LEU A C 1
ATOM 1433 O O . LEU A 1 183 ? -10.501 -5.810 15.927 1.00 94.44 183 LEU A O 1
ATOM 1437 N N . ARG A 1 184 ? -12.305 -6.555 17.023 1.00 94.19 184 ARG A N 1
ATOM 1438 C CA . ARG A 1 184 ? -11.742 -6.383 18.374 1.00 94.19 184 ARG A CA 1
ATOM 1439 C C . ARG A 1 184 ? -10.360 -7.009 18.550 1.00 94.19 184 ARG A C 1
ATOM 1441 O O . ARG A 1 184 ? -9.493 -6.424 19.197 1.00 94.19 184 ARG A O 1
ATOM 1448 N N . LYS A 1 185 ? -10.124 -8.197 17.981 1.00 95.06 185 LYS A N 1
ATOM 1449 C CA . LYS A 1 185 ? -8.812 -8.868 18.073 1.00 95.06 185 LYS A CA 1
ATOM 1450 C C . LYS A 1 185 ? -7.715 -8.062 17.368 1.00 95.06 185 LYS A C 1
ATOM 1452 O O . LYS A 1 185 ? -6.642 -7.883 17.944 1.00 95.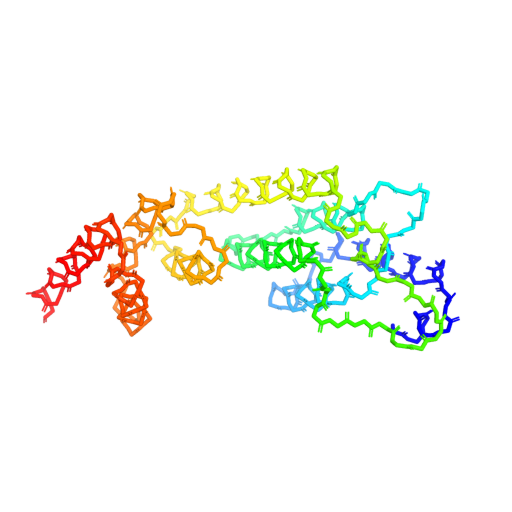06 185 LYS A O 1
ATOM 1457 N N . ARG A 1 186 ? -7.997 -7.549 16.165 1.00 96.62 186 ARG A N 1
ATOM 1458 C CA . ARG A 1 186 ? -7.072 -6.713 15.380 1.00 96.62 186 ARG A CA 1
ATOM 1459 C C . ARG A 1 186 ? -6.840 -5.360 16.062 1.00 96.62 186 ARG A C 1
ATOM 1461 O O . ARG A 1 186 ? -5.689 -4.978 16.250 1.00 96.62 186 ARG A O 1
ATOM 1468 N N . ARG A 1 187 ? -7.895 -4.714 16.579 1.00 96.25 187 ARG A N 1
ATOM 1469 C CA . ARG A 1 187 ? -7.788 -3.469 17.366 1.00 96.25 187 ARG A CA 1
ATOM 1470 C C . ARG A 1 187 ? -6.871 -3.624 18.581 1.00 96.25 187 ARG A C 1
ATOM 1472 O O . ARG A 1 187 ? -5.942 -2.843 18.764 1.00 96.25 187 ARG A O 1
ATOM 1479 N N . LYS A 1 188 ? -7.041 -4.699 19.362 1.00 95.19 188 LYS A N 1
ATOM 1480 C CA . LYS A 1 188 ? -6.153 -5.007 20.500 1.00 95.19 188 LYS A CA 1
ATOM 1481 C C . LYS A 1 188 ? -4.695 -5.214 20.079 1.00 95.19 188 LYS A C 1
ATOM 1483 O O . LYS A 1 188 ? -3.794 -4.873 20.844 1.00 95.19 188 LYS A O 1
ATOM 1488 N N . LEU A 1 189 ? -4.442 -5.783 18.899 1.00 95.88 189 LEU A N 1
ATOM 1489 C CA . LEU A 1 189 ? -3.083 -5.938 18.376 1.00 95.88 189 LEU A CA 1
ATOM 1490 C C . LEU A 1 189 ? -2.467 -4.582 18.002 1.00 95.88 189 LEU A C 1
ATOM 1492 O O . LEU A 1 189 ? -1.323 -4.326 18.376 1.00 95.88 189 LEU A O 1
ATOM 1496 N N . ILE A 1 190 ? -3.230 -3.716 17.330 1.00 96.06 190 ILE A N 1
ATOM 1497 C CA . ILE A 1 190 ? -2.834 -2.337 17.000 1.00 96.06 190 ILE A CA 1
ATOM 1498 C C . ILE A 1 190 ? -2.501 -1.565 18.278 1.00 96.06 190 ILE A C 1
ATOM 1500 O O . ILE A 1 190 ? -1.401 -1.031 18.399 1.00 96.06 190 ILE A O 1
ATOM 1504 N N . LEU A 1 191 ? -3.384 -1.603 19.280 1.00 95.94 191 LEU A N 1
ATOM 1505 C CA . LEU A 1 191 ? -3.178 -0.917 20.557 1.00 95.94 191 LEU A CA 1
ATOM 1506 C C . LEU A 1 191 ? -1.885 -1.375 21.254 1.00 95.94 191 LEU A C 1
ATOM 1508 O O . LEU A 1 191 ? -1.100 -0.554 21.721 1.00 95.94 191 LEU A O 1
ATOM 1512 N N . ARG A 1 192 ? -1.609 -2.688 21.263 1.00 95.12 192 ARG A N 1
ATOM 1513 C CA . ARG A 1 192 ? -0.352 -3.242 21.801 1.00 95.12 192 ARG A CA 1
ATOM 1514 C C . ARG A 1 192 ? 0.880 -2.791 21.018 1.00 95.12 192 ARG A C 1
ATOM 1516 O O . ARG A 1 192 ? 1.935 -2.611 21.622 1.00 95.12 192 ARG A O 1
ATOM 1523 N N . LYS A 1 193 ? 0.787 -2.660 19.691 1.00 93.25 193 LYS A N 1
ATOM 1524 C CA . LYS A 1 193 ? 1.888 -2.139 18.868 1.00 93.25 193 LYS A CA 1
ATOM 1525 C C . LYS A 1 193 ? 2.153 -0.668 19.204 1.00 93.25 193 LYS A C 1
ATOM 1527 O O . LYS A 1 193 ? 3.293 -0.340 19.512 1.00 93.25 193 LYS A O 1
ATOM 1532 N N . ILE A 1 194 ? 1.117 0.171 19.256 1.00 93.88 194 ILE A N 1
ATOM 1533 C CA . ILE A 1 194 ? 1.236 1.594 19.628 1.00 93.88 194 ILE A CA 1
ATOM 1534 C C . ILE A 1 194 ? 1.838 1.738 21.027 1.00 93.88 194 ILE A C 1
ATOM 1536 O O . ILE A 1 194 ? 2.790 2.490 21.195 1.00 93.88 194 ILE A O 1
ATOM 1540 N N . GLN A 1 195 ? 1.397 0.934 22.001 1.00 94.44 195 GLN A N 1
ATOM 1541 C CA . GLN A 1 195 ? 1.978 0.927 23.348 1.00 94.44 195 GLN A CA 1
ATOM 1542 C C . GLN A 1 195 ? 3.494 0.677 23.344 1.00 94.44 195 GLN A C 1
ATOM 1544 O O . GLN A 1 195 ? 4.233 1.261 24.133 1.00 94.44 195 GLN A O 1
ATOM 1549 N N . LYS A 1 196 ? 3.987 -0.211 22.471 1.00 91.44 196 LYS A N 1
ATOM 1550 C CA . LYS A 1 196 ? 5.429 -0.475 22.361 1.00 91.44 196 LYS A CA 1
ATOM 1551 C C . LYS A 1 196 ? 6.188 0.742 21.833 1.00 91.44 196 LYS A C 1
ATOM 1553 O O . LYS A 1 196 ? 7.281 0.998 22.333 1.00 91.44 196 LYS A O 1
ATOM 1558 N N . PHE A 1 197 ? 5.623 1.471 20.870 1.00 87.38 197 PHE A N 1
ATOM 1559 C CA . PHE A 1 197 ? 6.205 2.714 20.354 1.00 87.38 197 PHE A CA 1
ATOM 1560 C C . PHE A 1 197 ? 6.133 3.856 21.386 1.00 87.38 197 PHE A C 1
ATOM 1562 O O . PHE A 1 197 ? 7.088 4.615 21.536 1.00 87.38 197 PHE A O 1
ATOM 1569 N N . ALA A 1 198 ? 5.049 3.912 22.162 1.00 89.38 198 ALA A N 1
ATOM 1570 C CA . ALA A 1 198 ? 4.780 4.933 23.172 1.00 89.38 198 ALA A CA 1
ATOM 1571 C C . ALA A 1 198 ? 5.777 4.958 24.340 1.00 89.38 198 ALA A C 1
ATOM 1573 O O . ALA A 1 198 ? 6.163 6.031 24.795 1.00 89.38 198 ALA A O 1
ATOM 1574 N N . ARG A 1 199 ? 6.330 3.798 24.733 1.00 85.56 199 ARG A N 1
ATOM 1575 C CA . ARG A 1 199 ? 7.331 3.684 25.820 1.00 85.56 199 ARG A CA 1
ATOM 1576 C C . ARG A 1 199 ? 8.541 4.615 25.690 1.00 85.56 199 ARG A C 1
ATOM 1578 O O . ARG A 1 199 ? 9.262 4.800 26.666 1.00 85.56 199 ARG A O 1
ATOM 1585 N N . LYS A 1 200 ? 8.816 5.123 24.488 1.00 80.94 200 LYS A N 1
ATOM 1586 C CA . LYS A 1 200 ? 9.956 5.996 24.189 1.00 80.94 200 LYS A CA 1
ATOM 1587 C C . LYS A 1 200 ? 9.544 7.393 23.709 1.00 80.94 200 LYS A C 1
ATOM 1589 O O . LYS A 1 200 ? 10.427 8.180 23.385 1.00 80.94 200 LYS A O 1
ATOM 1594 N N . ASN A 1 201 ? 8.248 7.703 23.630 1.00 88.38 201 ASN A N 1
ATOM 1595 C CA . ASN A 1 201 ? 7.752 8.947 23.044 1.00 88.38 201 ASN A CA 1
ATOM 1596 C C . ASN A 1 201 ? 6.470 9.426 23.755 1.00 88.38 201 ASN A C 1
ATOM 1598 O O . ASN A 1 201 ? 5.427 8.779 23.689 1.00 88.38 201 ASN A O 1
ATOM 1602 N N . ALA A 1 202 ? 6.549 10.596 24.399 1.00 87.62 202 ALA A N 1
ATOM 1603 C CA . ALA A 1 202 ? 5.456 11.172 25.183 1.00 87.62 202 ALA A CA 1
ATOM 1604 C C . ALA A 1 202 ? 4.213 11.541 24.350 1.00 87.62 202 ALA A C 1
ATOM 1606 O O . ALA A 1 202 ? 3.096 11.501 24.867 1.00 87.62 202 ALA A O 1
ATOM 1607 N N . GLU A 1 203 ? 4.376 11.891 23.074 1.00 86.81 203 GLU A N 1
ATOM 1608 C CA . GLU A 1 203 ? 3.252 12.171 22.174 1.00 86.81 203 GLU A CA 1
ATOM 1609 C C . GLU A 1 203 ? 2.508 10.881 21.825 1.00 86.81 203 GLU A C 1
ATOM 1611 O O . GLU A 1 203 ? 1.278 10.826 21.890 1.00 86.81 203 GLU A O 1
ATOM 1616 N N . LEU A 1 204 ? 3.254 9.806 21.562 1.00 91.12 204 LEU A N 1
ATOM 1617 C CA . LEU A 1 204 ? 2.682 8.484 21.316 1.00 91.12 204 LEU A CA 1
ATOM 1618 C C . LEU A 1 204 ? 2.037 7.880 22.572 1.00 91.12 204 LEU A C 1
ATOM 1620 O O . LEU A 1 204 ? 1.077 7.121 22.452 1.00 91.12 204 LEU A O 1
ATOM 1624 N N . GLU A 1 205 ? 2.504 8.245 23.768 1.00 93.81 205 GLU A N 1
ATOM 1625 C CA . GLU A 1 205 ? 1.845 7.885 25.031 1.00 93.81 205 GLU A CA 1
ATOM 1626 C C . GLU A 1 205 ? 0.455 8.523 25.140 1.00 93.81 205 GLU A C 1
ATOM 1628 O O . GLU A 1 205 ? -0.513 7.845 25.485 1.00 93.81 205 GLU A O 1
ATOM 16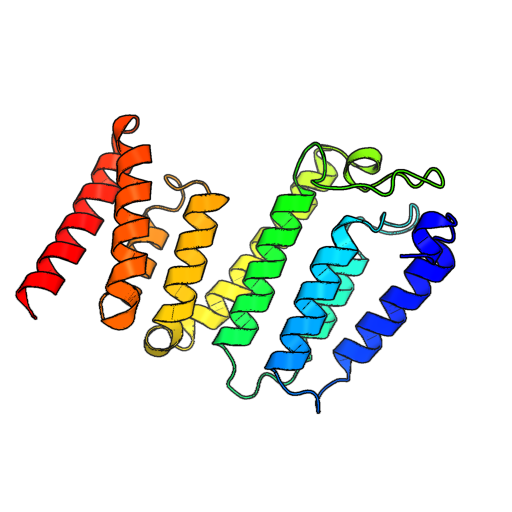33 N N . ARG A 1 206 ? 0.309 9.798 24.750 1.00 93.50 206 ARG A N 1
ATOM 1634 C CA . ARG A 1 206 ? -1.010 10.455 24.696 1.00 93.50 206 ARG A CA 1
ATOM 1635 C C . ARG A 1 206 ? -1.940 9.767 23.702 1.00 93.50 206 ARG A C 1
ATOM 1637 O O . ARG A 1 206 ? -3.102 9.536 24.029 1.00 93.50 206 ARG A O 1
ATOM 1644 N N . LEU A 1 207 ? -1.432 9.425 22.516 1.00 95.25 207 LEU A N 1
ATOM 1645 C CA . LEU A 1 207 ? -2.187 8.671 21.514 1.00 95.25 207 LEU A CA 1
ATOM 1646 C C . LEU A 1 207 ? -2.648 7.318 22.080 1.00 95.25 207 LEU A C 1
ATOM 1648 O O . LEU A 1 207 ? -3.830 6.987 22.005 1.00 95.25 207 LEU A O 1
ATOM 1652 N N . TYR A 1 208 ? -1.738 6.557 22.693 1.00 96.44 208 TYR A N 1
ATOM 1653 C CA . TYR A 1 208 ? -2.054 5.271 23.312 1.00 96.44 208 TYR A CA 1
ATOM 1654 C C . TYR A 1 208 ? -3.163 5.390 24.367 1.00 96.44 208 TYR A C 1
ATOM 1656 O O . TYR A 1 208 ? -4.125 4.621 24.323 1.00 96.44 208 TYR A O 1
ATOM 1664 N N . GLU A 1 209 ? -3.072 6.359 25.280 1.00 95.31 209 GLU A N 1
ATOM 1665 C CA . GLU A 1 209 ? -4.062 6.535 26.350 1.00 95.31 209 GLU A CA 1
ATOM 1666 C C . GLU A 1 209 ? -5.458 6.892 25.820 1.00 95.31 209 GLU A C 1
ATOM 1668 O O . GLU A 1 209 ? -6.470 6.393 26.331 1.00 95.31 209 GLU A O 1
ATOM 1673 N N . GLN A 1 210 ? -5.538 7.691 24.750 1.00 95.75 210 GLN A N 1
ATOM 1674 C CA . GLN A 1 210 ? -6.810 7.981 24.084 1.00 95.75 210 GLN A CA 1
ATOM 1675 C C . GLN A 1 210 ? -7.434 6.708 23.497 1.00 95.75 210 GLN A C 1
ATOM 1677 O O . GLN A 1 210 ? -8.582 6.381 23.811 1.00 95.75 210 GLN A O 1
ATOM 1682 N N . LEU A 1 211 ? -6.666 5.935 22.723 1.00 96.19 211 LEU A N 1
ATOM 1683 C CA . LEU A 1 211 ? -7.145 4.687 22.118 1.00 96.19 211 LEU A CA 1
ATOM 1684 C C . LEU A 1 211 ? -7.522 3.634 23.172 1.00 96.19 211 LEU A C 1
ATOM 1686 O O . LEU A 1 211 ? -8.523 2.926 23.040 1.00 96.19 211 LEU A O 1
ATOM 1690 N N . HIS A 1 212 ? -6.754 3.545 24.259 1.00 95.69 212 HIS A N 1
ATOM 1691 C CA . HIS A 1 212 ? -7.033 2.641 25.376 1.00 95.69 212 HIS A CA 1
ATOM 1692 C C . HIS A 1 212 ? -8.331 3.006 26.098 1.00 95.69 212 HIS A C 1
ATOM 1694 O O . HIS A 1 212 ? -9.127 2.131 26.455 1.00 95.69 212 HIS A O 1
ATOM 1700 N N . THR A 1 213 ? -8.584 4.303 26.280 1.00 95.19 213 THR A N 1
ATOM 1701 C CA . THR A 1 213 ? -9.839 4.805 26.849 1.00 95.19 213 THR A CA 1
ATOM 1702 C C . THR A 1 213 ? -11.028 4.456 25.955 1.00 95.19 213 THR A C 1
ATOM 1704 O O . THR A 1 213 ? -12.049 3.971 26.457 1.00 95.19 213 THR A O 1
ATOM 1707 N N . MET A 1 214 ? -10.882 4.603 24.633 1.00 93.69 214 MET A N 1
ATOM 1708 C CA . MET A 1 214 ? -11.901 4.185 23.665 1.00 93.69 214 MET A CA 1
ATOM 1709 C C . MET A 1 214 ? -12.196 2.683 23.779 1.00 93.69 214 MET A C 1
ATOM 1711 O O . MET A 1 214 ? -13.354 2.303 23.954 1.00 93.69 214 MET A O 1
ATOM 1715 N N . GLU A 1 215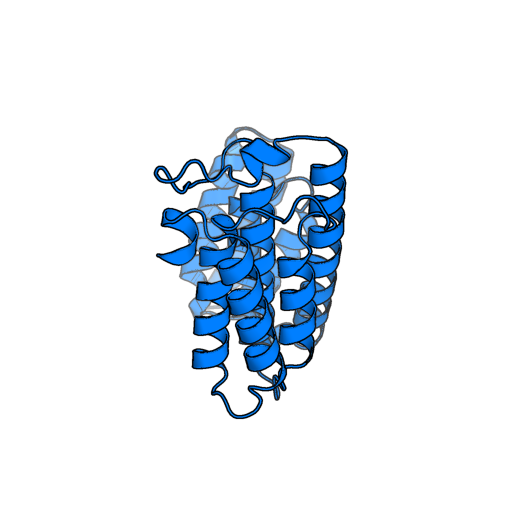 ? -11.175 1.821 23.797 1.00 93.06 215 GLU A N 1
ATOM 1716 C CA . GLU A 1 215 ? -11.356 0.361 23.883 1.00 93.06 215 GLU A CA 1
ATOM 1717 C C . GLU A 1 215 ? -12.017 -0.081 25.207 1.00 93.06 215 GLU A C 1
ATOM 1719 O O . GLU A 1 215 ? -12.849 -1.000 25.232 1.00 93.06 215 GLU A O 1
ATOM 1724 N N . LYS A 1 216 ? -11.702 0.598 26.320 1.00 90.56 216 LYS A N 1
ATOM 1725 C CA . LYS A 1 216 ? -12.379 0.388 27.611 1.00 90.56 216 LYS A CA 1
ATOM 1726 C C . LYS A 1 216 ? -13.852 0.778 27.560 1.00 90.56 216 LYS A C 1
ATOM 1728 O O . LYS A 1 216 ? -14.676 0.071 28.135 1.00 90.56 216 LYS A O 1
ATOM 1733 N N . SER A 1 217 ? -14.189 1.888 26.902 1.00 89.25 217 SER A N 1
ATOM 1734 C CA . SER A 1 217 ? -15.576 2.358 26.802 1.00 89.25 217 SER A CA 1
ATOM 1735 C C . SER A 1 217 ? -16.465 1.381 26.023 1.00 89.25 217 SER A C 1
ATOM 1737 O O . SER A 1 217 ? -17.602 1.143 26.422 1.00 89.25 217 SER A O 1
ATOM 1739 N N . VAL A 1 218 ? -15.920 0.751 24.977 1.00 86.75 218 VAL A N 1
ATOM 1740 C CA . VAL A 1 218 ? -16.602 -0.281 24.181 1.00 86.75 218 VAL A CA 1
ATOM 1741 C C . VAL A 1 218 ? -16.828 -1.537 25.017 1.00 86.75 218 VAL A C 1
ATOM 1743 O O . VAL A 1 218 ? -17.934 -2.057 25.066 1.00 86.75 218 VAL A O 1
ATOM 1746 N N . SER A 1 219 ? -15.807 -1.974 25.761 1.00 77.44 219 SER A N 1
ATOM 1747 C CA . SER A 1 219 ? -15.882 -3.186 26.591 1.00 77.44 219 SER A CA 1
ATOM 1748 C C . SER A 1 219 ? -16.855 -3.079 27.777 1.00 77.44 219 SER A C 1
ATOM 1750 O O . SER A 1 219 ? -17.142 -4.095 28.392 1.00 77.44 219 SER A O 1
ATOM 1752 N N . LYS A 1 220 ? -17.321 -1.873 28.133 1.00 72.44 220 LYS A N 1
ATOM 1753 C CA . LYS A 1 220 ? -18.357 -1.652 29.161 1.00 72.44 220 LYS A CA 1
ATOM 1754 C C . LYS A 1 220 ? -19.788 -1.709 28.611 1.00 72.44 220 LYS A C 1
ATOM 1756 O O . LYS A 1 220 ? -20.722 -1.702 29.404 1.00 72.44 220 LYS A O 1
ATOM 1761 N N . LYS A 1 221 ? -19.957 -1.659 27.285 1.00 61.22 221 LYS A N 1
ATOM 1762 C CA . LYS A 1 221 ? -21.264 -1.685 26.606 1.00 61.22 221 LYS A CA 1
ATOM 1763 C C . LYS A 1 221 ? -21.672 -3.091 26.145 1.00 61.22 221 LYS A C 1
ATOM 1765 O O . LYS A 1 221 ? -22.828 -3.269 25.776 1.00 61.22 221 LYS A O 1
ATOM 1770 N N . GLU A 1 222 ? -20.730 -4.033 26.131 1.00 56.12 222 GLU A N 1
ATOM 1771 C CA . GLU A 1 222 ? -20.930 -5.468 25.861 1.00 56.12 222 GLU A CA 1
ATOM 1772 C C . GLU A 1 222 ? -21.220 -6.230 27.158 1.00 56.12 222 GLU A C 1
ATOM 1774 O O . GLU A 1 222 ? -22.040 -7.172 27.102 1.00 56.12 222 GLU A O 1
#

Radius of gyration: 19.73 Å; chains: 1; bounding box: 44×29×54 Å

Organism: NCBI:txid387005

pLDDT: mean 93.08, std 5.7, range [56.12, 98.62]

Foldseek 3Di:
DVCVQQVVQVVVVVVLLVVLVCLLPVQVDDLVVSLVSLLVSLVVVQARADDPPDDPCPSVVSNVVSLVNHPCPPVLQSSLVSLLSSLVSLLQLQALDHPDYSPHNPDDGSSRVCRNPPVVNVVSVVVNVVSVVVSVVSCVVCVLVCLVSLLVVLVSCLVRNDCLVCLVSNLVSLLSNLVPPVCLVSLVVSLVSLVVVCVVPVSSVVSSVSSVVSNVVSVVVD

InterPro domains:
  IPR029705 VPS35 endosomal protein sorting factor-like [PTHR13673] (3-208)